Protein AF-0000000085051870 (afdb_homodimer)

Solvent-accessible surface area (backbone atoms only — not comparable to full-atom values): 15829 Å² total; per-residue (Å²): 134,77,78,65,73,73,77,76,63,60,70,53,53,62,54,30,47,50,55,52,51,51,40,52,48,52,49,48,51,52,27,52,69,22,53,77,40,91,49,85,58,25,23,60,51,53,32,62,35,70,73,46,74,41,82,44,80,20,83,94,40,61,31,63,35,25,43,35,54,51,40,50,52,51,35,50,53,27,46,51,52,48,55,59,53,44,72,46,89,47,79,55,43,54,53,18,39,53,47,27,43,53,50,27,52,53,41,49,48,40,35,44,58,34,68,60,31,42,38,58,60,49,47,53,51,34,48,49,34,45,50,52,37,49,48,42,52,51,43,51,51,53,53,53,51,51,51,57,70,77,93,132,78,77,65,74,73,78,74,61,60,70,52,53,63,54,30,48,49,54,52,52,50,39,51,48,51,50,48,51,53,26,54,68,22,54,78,40,90,48,85,58,26,23,59,51,54,33,62,34,69,73,45,76,43,82,43,80,21,84,93,41,61,32,62,35,25,43,35,53,51,40,51,50,50,34,51,54,28,45,51,53,50,55,58,52,45,74,46,88,46,80,53,43,53,53,18,40,52,49,28,42,52,51,26,51,53,40,50,48,39,35,44,57,34,67,60,32,41,39,58,59,48,47,52,52,34,49,49,35,46,51,52,37,48,50,41,52,50,42,51,51,53,54,52,52,50,49,57,70,75,92

Radius of gyration: 21.74 Å; Cα contacts (8 Å, |Δi|>4): 364; chains: 2; bounding box: 44×68×71 Å

Organism: Asticcacaulis excentricus (strain ATCC 15261 / DSM 4724 / KCTC 12464 / NCIMB 9791 / VKM B-1370 / CB 48) (NCBI:txid573065)

Sequence (302 aa):
MANAPAKKDEGGLLTAFPMLAIPVAVYNIVALFHMFGSDANSAYNGLSHVLFSVPMPSAGTKWLISTGDVVVFIGLIMLFFELLKSTRSDSVAIVNHSLSMVLFIICLVEFLLLRPFGTSTFFLLTTMTLLDVLAGFIVTIITARRDLEFGMANAPAKKDEGGLLTAFPMLAIPVAVYNIVALFHMFGSDANSAYNGLSHVLFSVPMPSAGTKWLISTGDVVVFIGLIMLFFELLKSTRSDSVAIVNHSLSMVLFIICLVEFLLLRPFGTSTFFLLTTMTLLDVLAGFIVTIITARRDLEFG

Structure (mmCIF, N/CA/C/O backbone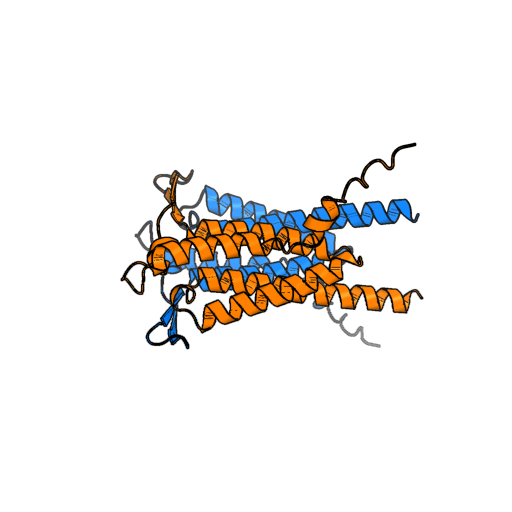):
data_AF-0000000085051870-model_v1
#
loop_
_entity.id
_entity.type
_entity.pdbx_description
1 polymer 'Transmembrane protein'
#
loop_
_atom_site.group_PDB
_atom_site.id
_atom_site.type_symbol
_atom_site.label_atom_id
_atom_site.label_alt_id
_atom_site.label_comp_id
_atom_site.label_asym_id
_atom_site.label_entity_id
_atom_site.label_seq_id
_atom_site.pdbx_PDB_ins_code
_atom_site.Cartn_x
_atom_site.Cartn_y
_atom_site.Cartn_z
_atom_site.occupancy
_atom_site.B_iso_or_equiv
_atom_site.auth_seq_id
_atom_site.auth_comp_id
_atom_site.auth_asym_id
_atom_site.auth_atom_id
_atom_site.pdbx_PDB_model_num
ATOM 1 N N . MET A 1 1 ? 12.828 12.188 48.75 1 35.75 1 MET A N 1
ATOM 2 C CA . MET A 1 1 ? 11.922 12.219 47.625 1 35.75 1 MET A CA 1
ATOM 3 C C . MET A 1 1 ? 12.547 11.547 46.406 1 35.75 1 MET A C 1
ATOM 5 O O . MET A 1 1 ? 13.523 12.055 45.844 1 35.75 1 MET A O 1
ATOM 9 N N . ALA A 1 2 ? 12.578 10.234 46.344 1 40.56 2 ALA A N 1
ATOM 10 C CA . ALA A 1 2 ? 13.203 9.281 45.438 1 40.56 2 ALA A CA 1
ATOM 11 C C . ALA A 1 2 ? 12.797 9.57 44 1 40.56 2 ALA A C 1
ATOM 13 O O . ALA A 1 2 ? 11.641 9.922 43.719 1 40.56 2 ALA A O 1
ATOM 14 N N . ASN A 1 3 ? 13.789 9.969 43.188 1 37.56 3 ASN A N 1
ATOM 15 C CA . ASN A 1 3 ? 13.656 10.203 41.75 1 37.56 3 ASN A CA 1
ATOM 16 C C . ASN A 1 3 ? 12.883 9.086 41.094 1 37.56 3 ASN A C 1
ATOM 18 O O . ASN A 1 3 ? 13.32 7.934 41.062 1 37.56 3 ASN A O 1
ATOM 22 N N . ALA A 1 4 ? 11.578 9.078 41.219 1 44.28 4 ALA A N 1
ATOM 23 C CA . ALA A 1 4 ? 10.812 8.141 40.406 1 44.28 4 ALA A CA 1
ATOM 24 C C . ALA A 1 4 ? 11.43 7.988 39.031 1 44.28 4 ALA A C 1
ATOM 26 O O . ALA A 1 4 ? 11.859 8.977 38.406 1 44.28 4 ALA A O 1
ATOM 27 N N . PRO A 1 5 ? 12.078 6.832 38.812 1 44.03 5 PRO A N 1
ATOM 28 C CA . PRO A 1 5 ? 12.664 6.672 37.5 1 44.03 5 PRO A CA 1
ATOM 29 C C . PRO A 1 5 ? 11.836 7.34 36.406 1 44.03 5 PRO A C 1
ATOM 31 O O . PRO A 1 5 ? 10.609 7.398 36.5 1 44.03 5 PRO A O 1
ATOM 34 N N . ALA A 1 6 ? 12.344 8.328 35.781 1 43.19 6 ALA A N 1
ATOM 35 C CA . ALA A 1 6 ? 11.734 9.008 34.656 1 43.19 6 ALA A CA 1
ATOM 36 C C . ALA A 1 6 ? 10.891 8.047 33.812 1 43.19 6 ALA A C 1
ATOM 38 O O . ALA A 1 6 ? 11.344 6.957 33.469 1 43.19 6 ALA A O 1
ATOM 39 N N . LYS A 1 7 ? 9.648 7.73 34.062 1 43.62 7 LYS A N 1
ATOM 40 C CA . LYS A 1 7 ? 8.789 7.059 33.094 1 43.62 7 LYS A CA 1
ATOM 41 C C . LYS A 1 7 ? 9.352 7.184 31.688 1 43.62 7 LYS A C 1
ATOM 43 O O . LYS A 1 7 ? 9.391 8.281 31.125 1 43.62 7 LYS A O 1
ATOM 48 N N . LYS A 1 8 ? 10.398 6.555 31.297 1 45.91 8 LYS A N 1
ATOM 49 C CA . LYS A 1 8 ? 11.008 6.391 29.984 1 45.91 8 LYS A CA 1
ATOM 50 C C . LYS A 1 8 ? 9.961 6.465 28.875 1 45.91 8 LYS A C 1
ATOM 52 O O . LYS A 1 8 ? 9.008 5.68 28.875 1 45.91 8 LYS A O 1
ATOM 57 N N . ASP A 1 9 ? 9.602 7.59 28.125 1 46.25 9 ASP A N 1
ATOM 58 C CA . ASP A 1 9 ? 8.562 8.047 27.203 1 46.25 9 ASP A CA 1
ATOM 59 C C . ASP A 1 9 ? 8.359 7.039 26.062 1 46.25 9 ASP A C 1
ATOM 61 O O . ASP A 1 9 ? 9.055 7.094 25.047 1 46.25 9 ASP A O 1
ATOM 65 N N . GLU A 1 10 ? 8.125 5.84 26.266 1 50.59 10 GLU A N 1
ATOM 66 C CA . GLU A 1 10 ? 7.738 4.777 25.344 1 50.59 10 GLU A CA 1
ATOM 67 C C . GLU A 1 10 ? 7.043 5.344 24.109 1 50.59 10 GLU A C 1
ATOM 69 O O . GLU A 1 10 ? 7.23 4.844 23 1 50.59 10 GLU A O 1
ATOM 74 N N . GLY A 1 11 ? 6.199 6.273 24.312 1 55.69 11 GLY A N 1
ATOM 75 C CA . GLY A 1 11 ? 5.547 6.973 23.219 1 55.69 11 GLY A CA 1
ATOM 76 C C . GLY A 1 11 ? 6.523 7.609 22.25 1 55.69 11 GLY A C 1
ATOM 77 O O . GLY A 1 11 ? 6.281 7.629 21.031 1 55.69 11 GLY A O 1
ATOM 78 N N . GLY A 1 12 ? 7.645 7.926 22.844 1 58.75 12 GLY A N 1
ATOM 79 C CA . GLY A 1 12 ? 8.68 8.586 22.062 1 58.75 12 GLY A CA 1
ATOM 80 C C . GLY A 1 12 ? 9.383 7.652 21.094 1 58.75 12 GLY A C 1
ATOM 81 O O . GLY A 1 12 ? 9.633 8.023 19.938 1 58.75 12 GLY A O 1
ATOM 82 N N . LEU A 1 13 ? 9.695 6.438 21.641 1 61.38 13 LEU A N 1
ATOM 83 C CA . LEU A 1 13 ? 10.414 5.484 20.797 1 61.38 13 LEU A CA 1
ATOM 84 C C . LEU A 1 13 ? 9.547 5.012 19.641 1 61.38 13 LEU A C 1
ATOM 86 O O . LEU A 1 13 ? 10.016 4.902 18.516 1 61.38 13 LEU A O 1
ATOM 90 N N . LEU A 1 14 ? 8.297 4.758 19.969 1 66.19 14 LEU A N 1
ATOM 91 C CA . LEU A 1 14 ? 7.391 4.289 18.938 1 66.19 14 LEU A CA 1
ATOM 92 C C . LEU A 1 14 ? 7.164 5.371 17.875 1 66.19 14 LEU A C 1
ATOM 94 O O . LEU A 1 14 ? 6.938 5.066 16.703 1 66.19 14 LEU A O 1
ATOM 98 N N . THR A 1 15 ? 7.375 6.492 18.375 1 73.5 15 THR A N 1
ATOM 99 C CA . THR A 1 15 ? 7.172 7.602 17.453 1 73.5 15 THR A CA 1
ATOM 100 C C . THR A 1 15 ? 8.398 7.805 16.578 1 73.5 15 THR A C 1
ATOM 102 O O . THR A 1 15 ? 8.281 8.266 15.438 1 73.5 15 THR A O 1
ATOM 105 N N . ALA A 1 16 ? 9.477 7.355 17.141 1 77.12 16 ALA A N 1
ATOM 106 C CA . ALA A 1 16 ? 10.703 7.539 16.375 1 77.12 16 ALA A CA 1
ATOM 107 C C . ALA A 1 16 ? 10.984 6.332 15.477 1 77.12 16 ALA A C 1
ATOM 109 O O . ALA A 1 16 ? 11.664 6.445 14.461 1 77.12 16 ALA A O 1
ATOM 110 N N . PHE A 1 17 ? 10.43 5.246 15.781 1 87.56 17 PHE A N 1
ATOM 111 C CA . PHE A 1 17 ? 10.711 3.99 15.094 1 87.56 17 PHE A CA 1
ATOM 112 C C . PHE A 1 17 ? 9.93 3.906 13.789 1 87.56 17 PHE A C 1
ATOM 114 O O . PHE A 1 17 ? 8.727 4.156 13.758 1 87.56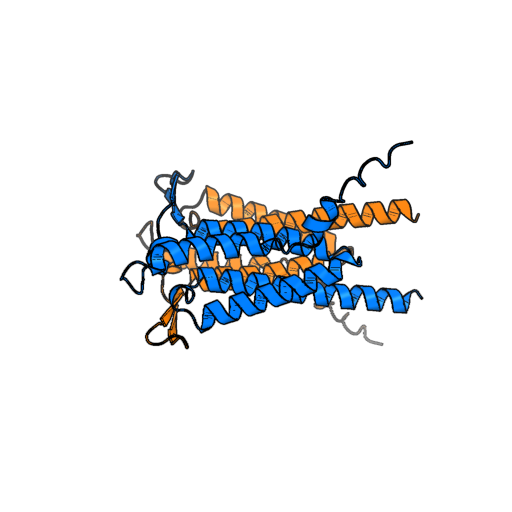 17 PHE A O 1
ATOM 121 N N . PRO A 1 18 ? 10.641 3.564 12.695 1 92.38 18 PRO A N 1
ATOM 122 C CA . PRO A 1 18 ? 9.922 3.354 11.438 1 92.38 18 PRO A CA 1
ATOM 123 C C . PRO A 1 18 ? 9.094 2.068 11.445 1 92.38 18 PRO A C 1
ATOM 125 O O . PRO A 1 18 ? 9.656 0.97 11.422 1 92.38 18 PRO A O 1
ATOM 128 N N . MET A 1 19 ? 7.887 2.211 11.461 1 95 19 MET A N 1
ATOM 129 C CA . MET A 1 19 ? 6.98 1.073 11.578 1 95 19 MET A CA 1
ATOM 130 C C . MET A 1 19 ? 7.129 0.129 10.391 1 95 19 MET A C 1
ATOM 132 O O . MET A 1 19 ? 6.891 -1.074 10.516 1 95 19 MET A O 1
ATOM 136 N N . LEU A 1 20 ? 7.504 0.569 9.25 1 97.38 20 LEU A N 1
ATOM 137 C CA . LEU A 1 20 ? 7.676 -0.264 8.062 1 97.38 20 LEU A CA 1
ATOM 138 C C . LEU A 1 20 ? 8.82 -1.251 8.258 1 97.38 20 LEU A C 1
ATOM 140 O O . LEU A 1 20 ? 8.961 -2.207 7.492 1 97.38 20 LEU A O 1
ATOM 144 N N . ALA A 1 21 ? 9.633 -1.051 9.297 1 97.12 21 ALA A N 1
ATOM 145 C CA . ALA A 1 21 ? 10.703 -1.997 9.602 1 97.12 21 ALA A CA 1
ATOM 146 C C . ALA A 1 21 ? 10.133 -3.361 9.984 1 97.12 21 ALA A C 1
ATOM 148 O O . ALA A 1 21 ? 10.789 -4.391 9.781 1 97.12 21 ALA A O 1
ATOM 149 N N . ILE A 1 22 ? 8.969 -3.336 10.383 1 96.44 22 ILE A N 1
ATOM 150 C CA . ILE A 1 22 ? 8.344 -4.566 10.867 1 96.44 22 ILE A CA 1
ATOM 151 C C . ILE A 1 22 ? 8.086 -5.504 9.688 1 96.44 22 ILE A C 1
ATOM 153 O O . ILE A 1 22 ? 8.609 -6.617 9.641 1 96.44 22 ILE A O 1
ATOM 157 N N . PRO A 1 23 ? 7.289 -5.141 8.672 1 97.5 23 PRO A N 1
ATOM 158 C CA . PRO A 1 23 ? 7.09 -6.051 7.547 1 97.5 23 PRO A CA 1
ATOM 159 C C . PRO A 1 23 ? 8.383 -6.367 6.809 1 97.5 23 PRO A C 1
ATOM 161 O O . PRO A 1 23 ? 8.539 -7.465 6.258 1 97.5 23 PRO A O 1
ATOM 164 N N . VAL A 1 24 ? 9.328 -5.449 6.797 1 97.62 24 VAL A N 1
ATOM 165 C CA . VAL A 1 24 ? 10.617 -5.699 6.172 1 97.62 24 VAL A CA 1
ATOM 166 C C . VAL A 1 24 ? 11.359 -6.797 6.934 1 97.62 24 VAL A C 1
ATOM 168 O O . VAL A 1 24 ? 11.945 -7.699 6.328 1 97.62 24 VAL A O 1
ATOM 171 N N . ALA A 1 25 ? 11.305 -6.699 8.227 1 96.44 25 ALA A N 1
ATOM 172 C CA . ALA A 1 25 ? 11.93 -7.727 9.055 1 96.44 25 ALA A CA 1
ATOM 173 C C . ALA A 1 25 ? 11.281 -9.086 8.828 1 96.44 25 ALA A C 1
ATOM 175 O O . ALA A 1 25 ? 11.969 -10.102 8.727 1 96.44 25 ALA A O 1
ATOM 176 N N . VAL A 1 26 ? 10.016 -9.102 8.789 1 94 26 VAL A N 1
ATOM 177 C CA . VAL A 1 26 ? 9.297 -10.344 8.539 1 94 26 VAL A CA 1
ATOM 178 C C . VAL A 1 26 ? 9.758 -10.961 7.219 1 94 26 VAL A C 1
ATOM 180 O O . VAL A 1 26 ? 10.062 -12.148 7.152 1 94 26 VAL A O 1
ATOM 183 N N . TYR A 1 27 ? 9.812 -10.156 6.148 1 95.38 27 TYR A N 1
ATOM 184 C CA . TYR A 1 27 ? 10.289 -10.648 4.855 1 95.38 27 TYR A CA 1
ATOM 185 C C . TYR A 1 27 ? 11.695 -11.211 4.969 1 95.38 27 TYR A C 1
ATOM 187 O O . TYR A 1 27 ? 11.992 -12.273 4.422 1 95.38 27 TYR A O 1
ATOM 195 N N . ASN A 1 28 ? 12.547 -10.5 5.645 1 92.94 28 ASN A N 1
ATOM 196 C CA . ASN A 1 28 ? 13.93 -10.945 5.797 1 92.94 28 ASN A CA 1
ATOM 197 C C . ASN A 1 28 ? 14.008 -12.297 6.496 1 92.94 28 ASN A C 1
ATOM 199 O O . ASN A 1 28 ? 14.797 -13.156 6.105 1 92.94 28 ASN A O 1
ATOM 203 N N . ILE A 1 29 ? 13.227 -12.406 7.469 1 89.81 29 ILE A N 1
ATOM 204 C CA . ILE A 1 29 ? 13.195 -13.664 8.203 1 89.81 29 ILE A CA 1
ATOM 205 C C . ILE A 1 29 ? 12.734 -14.789 7.273 1 89.81 29 ILE A C 1
ATOM 207 O O . ILE A 1 29 ? 13.336 -15.859 7.238 1 89.81 29 ILE A O 1
ATOM 211 N N . VAL A 1 30 ? 11.688 -14.57 6.516 1 87.31 30 VAL A N 1
ATOM 212 C CA . VAL A 1 30 ? 11.18 -15.562 5.574 1 87.31 30 VAL A CA 1
ATOM 213 C C . VAL A 1 30 ? 12.258 -15.883 4.539 1 87.31 30 VAL A C 1
ATOM 215 O O . VAL A 1 30 ? 12.469 -17.047 4.199 1 87.31 30 VAL A O 1
ATOM 218 N N . ALA A 1 31 ? 12.875 -14.836 4.031 1 86.06 31 ALA A N 1
ATOM 219 C CA . ALA A 1 31 ? 13.914 -15.008 3.02 1 86.06 31 ALA A CA 1
ATOM 220 C C . ALA A 1 31 ? 15.102 -15.789 3.58 1 86.06 31 ALA A C 1
ATOM 222 O O . ALA A 1 31 ? 15.688 -16.609 2.883 1 86.06 31 ALA A O 1
ATOM 223 N N . LEU A 1 32 ? 15.492 -15.469 4.781 1 80.88 32 LEU A N 1
ATOM 224 C CA . LEU A 1 32 ? 16.625 -16.125 5.426 1 80.88 32 LEU A CA 1
ATOM 225 C C . LEU A 1 32 ? 16.328 -17.594 5.676 1 80.88 32 LEU A C 1
ATOM 227 O O . LEU A 1 32 ? 17.203 -18.453 5.539 1 80.88 32 LEU A O 1
ATOM 231 N N . PHE A 1 33 ? 15.172 -17.844 6.141 1 75.5 33 PHE A N 1
ATOM 232 C CA . PHE A 1 33 ? 14.797 -19.234 6.398 1 75.5 33 PHE A CA 1
ATOM 233 C C . PHE A 1 33 ? 14.781 -20.031 5.109 1 75.5 33 PHE A C 1
ATOM 235 O O . PHE A 1 33 ? 14.992 -21.25 5.125 1 75.5 33 PHE A O 1
ATOM 242 N N . HIS A 1 34 ? 14.539 -19.359 4.055 1 65 34 HIS A N 1
ATOM 243 C CA . HIS A 1 34 ? 14.461 -20.078 2.793 1 65 34 HIS A CA 1
ATOM 244 C C . HIS A 1 34 ? 15.766 -19.969 2.012 1 65 34 HIS A C 1
ATOM 246 O O . HIS A 1 34 ? 15.945 -20.641 0.993 1 65 34 HIS A O 1
ATOM 252 N N . MET A 1 35 ? 16.562 -18.953 2.268 1 61.06 35 MET A N 1
ATOM 253 C CA . MET A 1 35 ? 17.859 -18.797 1.625 1 61.06 35 MET A CA 1
ATOM 254 C C . MET A 1 35 ? 18.719 -20.047 1.846 1 61.06 35 MET A C 1
ATOM 256 O O . MET A 1 35 ? 19.469 -20.453 0.95 1 61.06 35 MET A O 1
ATOM 260 N N . PHE A 1 36 ? 18.781 -20.453 3.09 1 55.12 36 PHE A N 1
ATOM 261 C CA . PHE A 1 36 ? 19.688 -21.547 3.381 1 55.12 36 PHE A CA 1
ATOM 262 C C . PHE A 1 36 ? 19.234 -22.828 2.67 1 55.12 36 PHE A C 1
ATOM 264 O O . PHE A 1 36 ? 19.953 -23.828 2.666 1 55.12 36 PHE A O 1
ATOM 271 N N . GLY A 1 37 ? 18.125 -22.719 2.191 1 51.31 37 GLY A N 1
ATOM 272 C CA . GLY A 1 37 ? 17.859 -23.906 1.383 1 51.31 37 GLY A CA 1
ATOM 273 C C . GLY A 1 37 ? 18.375 -23.781 -0.038 1 51.31 37 GLY A C 1
ATOM 274 O O . GLY A 1 37 ? 18.703 -22.688 -0.498 1 51.31 37 GLY A O 1
ATOM 275 N N . SER A 1 38 ? 18.984 -24.781 -0.611 1 51.66 38 SER A N 1
ATOM 276 C CA . SER A 1 38 ? 19.703 -24.953 -1.866 1 51.66 38 SER A CA 1
ATOM 277 C C . SER A 1 38 ? 18.953 -24.312 -3.031 1 51.66 38 SER A C 1
ATOM 279 O O . SER A 1 38 ? 19.5 -24.172 -4.125 1 51.66 38 SER A O 1
ATOM 281 N N . ASP A 1 39 ? 17.688 -24 -2.883 1 55.97 39 ASP A N 1
ATOM 282 C CA . ASP A 1 39 ? 16.953 -23.656 -4.102 1 55.97 39 ASP A CA 1
ATOM 283 C C . ASP A 1 39 ? 16.875 -22.141 -4.285 1 55.97 39 ASP A C 1
ATOM 285 O O . ASP A 1 39 ? 16.531 -21.422 -3.352 1 55.97 39 ASP A O 1
ATOM 289 N N . ALA A 1 40 ? 17.625 -21.609 -5.23 1 57.44 40 ALA A N 1
ATOM 290 C CA . ALA A 1 40 ? 17.672 -20.203 -5.629 1 57.44 40 ALA A CA 1
ATOM 291 C C . ALA A 1 40 ? 16.281 -19.578 -5.602 1 57.44 40 ALA A C 1
ATOM 293 O O . ALA A 1 40 ? 16.156 -18.359 -5.395 1 57.44 40 ALA A O 1
ATOM 294 N N . ASN A 1 41 ? 15.242 -20.328 -5.719 1 63.16 41 ASN A N 1
ATOM 295 C CA . ASN A 1 41 ? 13.867 -19.828 -5.797 1 63.16 41 ASN A CA 1
ATOM 296 C C . ASN A 1 41 ? 13.141 -19.984 -4.465 1 63.16 41 ASN A C 1
ATOM 298 O O . ASN A 1 41 ? 11.906 -19.953 -4.418 1 63.16 41 ASN A O 1
ATOM 302 N N . SER A 1 42 ? 13.961 -20.203 -3.447 1 63.88 42 SER A N 1
ATOM 303 C CA . SER A 1 42 ? 13.398 -20.531 -2.139 1 63.88 42 SER A CA 1
ATOM 304 C C . SER A 1 42 ? 12.523 -19.391 -1.622 1 63.88 42 SER A C 1
ATOM 306 O O . SER A 1 42 ? 11.438 -19.625 -1.094 1 63.88 42 SER A O 1
ATOM 308 N N . ALA A 1 43 ? 12.961 -18.156 -1.786 1 65.06 43 ALA A N 1
ATOM 309 C CA . ALA A 1 43 ? 12.156 -17.047 -1.3 1 65.06 43 ALA A CA 1
ATOM 310 C C . ALA A 1 43 ? 10.828 -16.953 -2.047 1 65.06 43 ALA A C 1
ATOM 312 O O . ALA A 1 43 ? 9.781 -16.703 -1.442 1 65.06 43 ALA A O 1
ATOM 313 N N . TYR A 1 44 ? 10.914 -17.156 -3.297 1 71.12 44 TYR A N 1
ATOM 314 C CA . TYR A 1 44 ? 9.695 -17.141 -4.09 1 71.12 44 TYR A CA 1
ATOM 315 C C . TYR A 1 44 ? 8.711 -18.188 -3.584 1 71.12 44 TYR A C 1
ATOM 317 O O . TYR A 1 44 ? 7.52 -17.906 -3.424 1 71.12 44 TYR A O 1
ATOM 325 N N . ASN A 1 45 ? 9.258 -19.312 -3.217 1 75.38 45 ASN A N 1
ATOM 326 C CA . ASN A 1 45 ? 8.414 -20.391 -2.721 1 75.38 45 ASN A CA 1
ATOM 327 C C . ASN A 1 45 ? 7.809 -20.062 -1.361 1 75.38 45 ASN A C 1
ATOM 329 O O . ASN A 1 45 ? 6.641 -20.359 -1.104 1 75.38 45 ASN A O 1
ATOM 333 N N . GLY A 1 46 ? 8.648 -19.5 -0.583 1 79.06 46 GLY A N 1
ATOM 334 C CA . GLY A 1 46 ? 8.156 -19.094 0.727 1 79.06 46 GLY A CA 1
ATOM 335 C C . GLY A 1 46 ? 7.066 -18.047 0.659 1 79.06 46 GLY A C 1
ATOM 336 O O . GLY A 1 46 ? 6.07 -18.141 1.381 1 79.06 46 GLY A O 1
ATOM 337 N N . LEU A 1 47 ? 7.191 -17.156 -0.232 1 86.62 47 LEU A N 1
ATOM 338 C CA . LEU A 1 47 ? 6.254 -16.031 -0.346 1 86.62 47 LEU A CA 1
ATOM 339 C C . LEU A 1 47 ? 4.965 -16.484 -1.025 1 86.62 47 LEU A C 1
ATOM 341 O O . LEU A 1 47 ? 3.895 -15.93 -0.766 1 86.62 47 LEU A O 1
ATOM 345 N N . SER A 1 48 ? 5.047 -17.5 -1.847 1 85.31 48 SER A N 1
ATOM 346 C CA . SER A 1 48 ? 3.885 -17.953 -2.596 1 85.31 48 SER A CA 1
ATOM 347 C C . SER A 1 48 ? 3.113 -19.016 -1.819 1 85.31 48 SER A C 1
ATOM 349 O O . SER A 1 48 ? 2.027 -19.438 -2.232 1 85.31 48 SER A O 1
ATOM 351 N N . HIS A 1 49 ? 3.715 -19.391 -0.688 1 86.38 49 HIS A N 1
ATOM 352 C CA . HIS A 1 49 ? 3.039 -20.375 0.145 1 86.38 49 HIS A CA 1
ATOM 353 C C . HIS A 1 49 ? 1.69 -19.859 0.633 1 86.38 49 HIS A C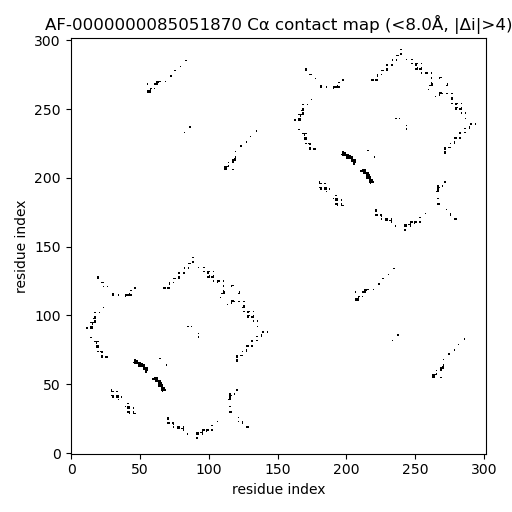 1
ATOM 355 O O . HIS A 1 49 ? 1.604 -18.734 1.159 1 86.38 49 HIS A O 1
ATOM 361 N N . VAL A 1 50 ? 0.63 -20.719 0.439 1 90.38 50 VAL A N 1
ATOM 362 C CA . VAL A 1 50 ? -0.708 -20.344 0.881 1 90.38 50 VAL A CA 1
ATOM 363 C C . VAL A 1 50 ? -0.832 -20.547 2.389 1 90.38 50 VAL A C 1
ATOM 365 O O . VAL A 1 50 ? -0.694 -21.672 2.885 1 90.38 50 VAL A O 1
ATOM 368 N N . LEU A 1 51 ? -1.035 -19.5 3.072 1 91 51 LEU A N 1
ATOM 369 C CA . LEU A 1 51 ? -1.146 -19.547 4.527 1 91 51 LEU A CA 1
ATOM 370 C C . LEU A 1 51 ? -2.578 -19.844 4.953 1 91 51 LEU A C 1
ATOM 372 O O . LEU A 1 51 ? -2.799 -20.609 5.895 1 91 51 LEU A O 1
ATOM 376 N N . PHE A 1 52 ? -3.574 -19.234 4.258 1 91.81 52 PHE A N 1
ATOM 377 C CA . PHE A 1 52 ? -4.984 -19.375 4.605 1 91.81 52 PHE A CA 1
ATOM 378 C C . PHE A 1 52 ? -5.84 -19.5 3.354 1 91.81 52 PHE A C 1
ATOM 380 O O . PHE A 1 52 ? -5.512 -18.938 2.311 1 91.81 52 PHE A O 1
ATOM 387 N N . SER A 1 53 ? -6.852 -20.297 3.453 1 92.5 53 SER A N 1
ATOM 388 C CA . SER A 1 53 ? -7.922 -20.391 2.467 1 92.5 53 SER A CA 1
ATOM 389 C C . SER A 1 53 ? -9.273 -20.031 3.08 1 92.5 53 SER A C 1
ATOM 391 O O . SER A 1 53 ? -9.773 -20.734 3.955 1 92.5 53 SER A O 1
ATOM 393 N N . VAL A 1 54 ? -9.852 -18.938 2.652 1 92.19 54 VAL A N 1
ATOM 394 C CA . VAL A 1 54 ? -11.078 -18.422 3.254 1 92.19 54 VAL A CA 1
ATOM 395 C C . VAL A 1 54 ? -12.25 -18.625 2.293 1 92.19 54 VAL A C 1
ATOM 397 O O . VAL A 1 54 ? -12.211 -18.156 1.15 1 92.19 54 VAL A O 1
ATOM 400 N N . PRO A 1 55 ? -13.305 -19.422 2.764 1 91.5 55 PRO A N 1
ATOM 401 C CA . PRO A 1 55 ? -14.5 -19.484 1.916 1 91.5 55 PRO A CA 1
ATOM 402 C C . PRO A 1 55 ? -15.156 -18.125 1.714 1 91.5 55 PRO A C 1
ATOM 404 O O . PRO A 1 55 ? -15.273 -17.344 2.664 1 91.5 55 PRO A O 1
ATOM 407 N N . MET A 1 56 ? -15.445 -17.797 0.475 1 90.38 56 MET A N 1
ATOM 408 C CA . MET A 1 56 ? -16.031 -16.5 0.147 1 90.38 56 MET A CA 1
ATOM 409 C C . MET A 1 56 ? -17.562 -16.594 0.084 1 90.38 56 MET A C 1
ATOM 411 O O . MET A 1 56 ? -18.109 -17.672 -0.12 1 90.38 56 MET A O 1
ATOM 415 N N . PRO A 1 57 ? -18.266 -15.398 0.344 1 87.81 57 PRO A N 1
ATOM 416 C CA . PRO A 1 57 ? -19.719 -15.375 0.2 1 87.81 57 PRO A CA 1
ATOM 417 C C . PRO A 1 57 ? -20.188 -15.727 -1.214 1 87.81 57 PRO A C 1
ATOM 419 O O . PRO A 1 57 ? -21.266 -16.281 -1.396 1 87.81 57 PRO A O 1
ATOM 422 N N . SER A 1 58 ? -19.312 -15.336 -2.172 1 80.38 58 SER A N 1
ATOM 423 C CA . SER A 1 58 ? -19.609 -15.773 -3.533 1 80.38 58 SER A CA 1
ATOM 424 C C . SER A 1 58 ? -19.516 -17.281 -3.67 1 80.38 58 SER A C 1
ATOM 426 O O . SER A 1 58 ? -18.516 -17.891 -3.246 1 80.38 58 SER A O 1
ATOM 428 N N . ALA A 1 59 ? -20.484 -17.984 -4.066 1 77.38 59 ALA A N 1
ATOM 429 C CA . ALA A 1 59 ? -20.641 -19.438 -4.039 1 77.38 59 ALA A CA 1
ATOM 430 C C . ALA A 1 59 ? -19.484 -20.125 -4.758 1 77.38 59 ALA A C 1
ATOM 432 O O . ALA A 1 59 ? -19.141 -19.781 -5.891 1 77.38 59 ALA A O 1
ATOM 433 N N . GLY A 1 60 ? -18.891 -20.984 -3.988 1 80.75 60 GLY A N 1
ATOM 434 C CA . GLY A 1 60 ? -17.938 -21.891 -4.582 1 80.75 60 GLY A CA 1
ATOM 435 C C . GLY A 1 60 ? -16.547 -21.297 -4.75 1 80.75 60 GLY A C 1
ATOM 436 O O . GLY A 1 60 ? -15.719 -21.828 -5.477 1 80.75 60 GLY A O 1
ATOM 437 N N . THR A 1 61 ? -16.312 -20.172 -4.188 1 81.88 61 THR A N 1
ATOM 438 C CA . THR A 1 61 ? -15.008 -19.531 -4.363 1 81.88 61 THR A CA 1
ATOM 439 C C . THR A 1 61 ? -14.25 -19.469 -3.041 1 81.88 61 THR A C 1
ATOM 441 O O . THR A 1 61 ? -14.867 -19.438 -1.971 1 81.88 61 THR A O 1
ATOM 444 N N . LYS A 1 62 ? -12.953 -19.578 -3.154 1 88.75 62 LYS A N 1
ATOM 445 C CA . LYS A 1 62 ? -12.07 -19.438 -2.002 1 88.75 62 LYS A CA 1
ATOM 446 C C . LYS A 1 62 ? -11.031 -18.344 -2.24 1 88.75 62 LYS A C 1
ATOM 448 O O . LYS A 1 62 ? -10.539 -18.172 -3.357 1 88.75 62 LYS A O 1
ATOM 453 N N . TRP A 1 63 ? -10.797 -17.625 -1.231 1 91.06 63 TRP A N 1
ATOM 454 C CA . TRP A 1 63 ? -9.727 -16.625 -1.223 1 91.06 63 TRP A CA 1
ATOM 455 C C . TRP A 1 63 ? -8.445 -17.219 -0.64 1 91.06 63 TRP A C 1
ATOM 457 O O . TRP A 1 63 ? -8.367 -17.5 0.558 1 91.06 63 TRP A O 1
ATOM 467 N N . LEU A 1 64 ? -7.504 -17.422 -1.504 1 91.31 64 LEU A N 1
ATOM 468 C CA . LEU A 1 64 ? -6.215 -17.969 -1.099 1 91.31 64 LEU A CA 1
ATOM 469 C C . LEU A 1 64 ? -5.254 -16.859 -0.705 1 91.31 64 LEU A C 1
ATOM 471 O O . LEU A 1 64 ? -4.945 -15.977 -1.518 1 91.31 64 LEU A O 1
ATOM 475 N N . ILE A 1 65 ? -4.781 -16.906 0.469 1 94.19 65 ILE A N 1
ATOM 476 C CA . ILE A 1 65 ? -3.902 -15.875 1.007 1 94.19 65 ILE A CA 1
ATOM 477 C C . ILE A 1 65 ? -2.49 -16.422 1.171 1 94.19 65 ILE A C 1
ATOM 479 O O . ILE A 1 65 ? -2.275 -17.375 1.926 1 94.19 65 ILE A O 1
ATOM 483 N N . SER A 1 66 ? -1.589 -15.867 0.455 1 94 66 SER A N 1
ATOM 484 C CA . SER A 1 66 ? -0.201 -16.312 0.535 1 94 66 SER A CA 1
ATOM 485 C C . SER A 1 66 ? 0.568 -15.531 1.597 1 94 66 SER A C 1
ATOM 487 O O . SER A 1 66 ? 0.089 -14.516 2.094 1 94 66 SER A O 1
ATOM 489 N N . THR A 1 67 ? 1.745 -16.031 1.944 1 91.88 67 THR A N 1
ATOM 490 C CA . THR A 1 67 ? 2.625 -15.344 2.881 1 91.88 67 THR A CA 1
ATOM 491 C C . THR A 1 67 ? 2.955 -13.945 2.383 1 91.88 67 THR A C 1
ATOM 493 O O . THR A 1 67 ? 2.943 -12.984 3.156 1 91.88 67 THR A O 1
ATOM 496 N N . GLY A 1 68 ? 3.244 -13.844 1.084 1 94.75 68 GLY A N 1
ATOM 497 C CA . GLY A 1 68 ? 3.533 -12.539 0.503 1 94.75 68 GLY A CA 1
ATOM 498 C C . GLY A 1 68 ? 2.385 -11.555 0.64 1 94.75 68 GLY A C 1
ATOM 499 O O . GLY A 1 68 ? 2.604 -10.367 0.874 1 94.75 68 GLY A O 1
ATOM 500 N N . ASP A 1 69 ? 1.178 -12.07 0.513 1 96.06 69 ASP A N 1
ATOM 501 C CA . ASP A 1 69 ? -0.01 -11.234 0.66 1 96.06 69 ASP A CA 1
ATOM 502 C C . ASP A 1 69 ? -0.083 -10.625 2.059 1 96.06 69 ASP A C 1
ATOM 504 O O . ASP A 1 69 ? -0.412 -9.445 2.211 1 96.06 69 ASP A O 1
ATOM 508 N N . VAL A 1 70 ? 0.223 -11.445 3.018 1 96.06 70 VAL A N 1
ATOM 509 C CA . VAL A 1 70 ? 0.144 -11 4.406 1 96.06 70 VAL A CA 1
ATOM 510 C C . VAL A 1 70 ? 1.218 -9.945 4.676 1 96.06 70 VAL A C 1
ATOM 512 O O . VAL A 1 70 ? 0.958 -8.945 5.344 1 96.06 70 VAL A O 1
ATOM 515 N N . VAL A 1 71 ? 2.338 -10.195 4.137 1 96.38 71 VAL A N 1
ATOM 516 C CA . VAL A 1 71 ? 3.443 -9.258 4.332 1 96.38 71 VAL A CA 1
ATOM 517 C C . VAL A 1 71 ? 3.082 -7.898 3.746 1 96.38 71 VAL A C 1
ATOM 519 O O . VAL A 1 71 ? 3.268 -6.863 4.395 1 96.38 71 VAL A O 1
ATOM 522 N N . VAL A 1 72 ? 2.559 -7.891 2.561 1 97.81 72 VAL A N 1
ATOM 523 C CA . VAL A 1 72 ? 2.186 -6.645 1.899 1 97.81 72 VAL A CA 1
ATOM 524 C C . VAL A 1 72 ? 1.052 -5.969 2.668 1 97.81 72 VAL A C 1
ATOM 526 O O . VAL A 1 72 ? 1.037 -4.746 2.82 1 97.81 72 VAL A O 1
ATOM 529 N N . PHE A 1 73 ? 0.125 -6.766 3.146 1 98.12 73 PHE A N 1
ATOM 530 C CA . PHE A 1 73 ? -0.991 -6.23 3.918 1 98.12 73 PHE A CA 1
ATOM 531 C C . PHE A 1 73 ? -0.492 -5.512 5.168 1 98.12 73 PHE A C 1
ATOM 533 O O . PHE A 1 73 ? -0.904 -4.387 5.445 1 98.12 73 PHE A O 1
ATOM 540 N N . ILE A 1 74 ? 0.39 -6.152 5.883 1 97.75 74 ILE A N 1
ATOM 541 C CA . ILE A 1 74 ? 0.982 -5.547 7.07 1 97.75 74 ILE A CA 1
ATOM 542 C C . ILE A 1 74 ? 1.728 -4.27 6.68 1 97.75 74 ILE A C 1
ATOM 544 O O . ILE A 1 74 ? 1.659 -3.262 7.387 1 97.75 74 ILE A O 1
ATOM 548 N N . GLY A 1 75 ? 2.42 -4.32 5.566 1 98.44 75 GLY A N 1
ATOM 549 C CA . GLY A 1 75 ? 3.104 -3.143 5.051 1 98.44 75 GLY A CA 1
ATOM 550 C C . GLY A 1 75 ? 2.176 -1.963 4.832 1 98.44 75 GLY A C 1
ATOM 551 O O . GLY A 1 75 ? 2.512 -0.83 5.18 1 98.44 75 GLY A O 1
ATOM 552 N N . LEU A 1 76 ? 1.036 -2.262 4.297 1 98 76 LEU A N 1
ATOM 553 C CA . LEU A 1 76 ? 0.054 -1.213 4.039 1 98 76 LEU A CA 1
ATOM 554 C C . LEU A 1 76 ? -0.404 -0.567 5.344 1 98 76 LEU A C 1
ATOM 556 O O . LEU A 1 76 ? -0.495 0.659 5.434 1 98 76 LEU A O 1
ATOM 560 N N . ILE A 1 77 ? -0.653 -1.354 6.305 1 97.38 77 ILE A N 1
ATOM 561 C CA . ILE A 1 77 ? -1.117 -0.859 7.598 1 97.38 77 ILE A CA 1
ATOM 562 C C . ILE A 1 77 ? -0.03 -0.002 8.242 1 97.38 77 ILE A C 1
ATOM 564 O O . ILE A 1 77 ? -0.306 1.095 8.734 1 97.38 77 ILE A O 1
ATOM 568 N N . MET A 1 78 ? 1.155 -0.494 8.188 1 96.31 78 MET A N 1
ATOM 569 C CA . MET A 1 78 ? 2.271 0.241 8.781 1 96.31 78 MET A CA 1
ATOM 570 C C . MET A 1 78 ? 2.51 1.553 8.039 1 96.31 78 MET A C 1
ATOM 572 O O . MET A 1 78 ? 2.809 2.576 8.656 1 96.31 78 MET A O 1
ATOM 576 N N . LEU A 1 79 ? 2.439 1.482 6.727 1 96.25 79 LEU A N 1
ATOM 577 C CA . LEU A 1 79 ? 2.6 2.697 5.934 1 96.25 79 LEU A CA 1
ATOM 578 C C . LEU A 1 79 ? 1.55 3.736 6.312 1 96.25 79 LEU A C 1
ATOM 580 O O . LEU A 1 79 ? 1.855 4.926 6.41 1 96.25 79 LEU A O 1
ATOM 584 N N . PHE A 1 80 ? 0.341 3.256 6.523 1 94.5 80 PHE A N 1
ATOM 585 C CA . PHE A 1 80 ? -0.755 4.145 6.895 1 94.5 80 PHE A CA 1
ATOM 586 C C . PHE A 1 80 ? -0.434 4.895 8.18 1 94.5 80 PHE A C 1
ATOM 588 O O . PHE A 1 80 ? -0.534 6.121 8.234 1 94.5 80 PHE A O 1
ATOM 595 N N . PHE A 1 81 ? 0.049 4.168 9.117 1 91.12 81 PHE A N 1
ATOM 596 C CA . PHE A 1 81 ? 0.349 4.777 10.406 1 91.12 81 PHE A CA 1
ATOM 597 C C . PHE A 1 81 ? 1.562 5.695 10.297 1 91.12 81 PHE A C 1
ATOM 599 O O . PHE A 1 81 ? 1.619 6.734 10.961 1 91.12 81 PHE A O 1
ATOM 606 N N . GLU A 1 82 ? 2.467 5.32 9.523 1 91.5 82 GLU A N 1
ATOM 607 C CA . GLU A 1 82 ? 3.635 6.168 9.305 1 91.5 82 GLU A CA 1
ATOM 608 C C . GLU A 1 82 ? 3.242 7.496 8.664 1 91.5 82 GLU A C 1
ATOM 610 O O . GLU A 1 82 ? 3.754 8.555 9.047 1 91.5 82 GLU A O 1
ATOM 615 N N . LEU A 1 83 ? 2.379 7.418 7.734 1 87.5 83 LEU A N 1
ATOM 616 C CA . LEU A 1 83 ? 1.948 8.625 7.039 1 87.5 83 LEU A CA 1
ATOM 617 C C . LEU A 1 83 ? 1.172 9.547 7.977 1 87.5 83 LEU A C 1
ATOM 619 O O . LEU A 1 83 ? 1.311 10.766 7.91 1 87.5 83 LEU A O 1
ATOM 623 N N . LEU A 1 84 ? 0.4 8.969 8.836 1 84.5 84 LEU A N 1
ATOM 624 C CA . LEU A 1 84 ? -0.373 9.766 9.789 1 84.5 84 LEU A CA 1
ATOM 625 C C . LEU A 1 84 ? 0.543 10.469 10.781 1 84.5 84 LEU A C 1
ATOM 627 O O . LEU A 1 84 ? 0.294 11.617 11.164 1 84.5 84 LEU A O 1
ATOM 631 N N . LYS A 1 85 ? 1.507 9.672 11.094 1 82.75 85 LYS A N 1
ATOM 632 C CA . LYS A 1 85 ? 2.461 10.242 12.047 1 82.75 85 LYS A CA 1
ATOM 633 C C . LYS A 1 85 ? 3.207 11.422 11.438 1 82.75 85 LYS A C 1
ATOM 635 O O . LYS A 1 85 ? 3.615 12.344 12.148 1 82.75 85 LYS A O 1
ATOM 640 N N . SER A 1 86 ? 3.43 11.469 10.234 1 75.94 86 SER A N 1
ATOM 641 C CA . SER A 1 86 ? 4.207 12.5 9.547 1 75.94 86 SER A CA 1
ATOM 642 C C . SER A 1 86 ? 3.447 13.82 9.492 1 75.94 86 SER A C 1
ATOM 644 O O . SER A 1 86 ? 4.031 14.867 9.203 1 75.94 86 SER A O 1
ATOM 646 N N . THR A 1 87 ? 2.195 13.742 9.797 1 70.19 87 THR A N 1
ATOM 647 C CA . THR A 1 87 ? 1.404 14.961 9.766 1 70.19 87 THR A CA 1
ATOM 648 C C . THR A 1 87 ? 1.688 15.82 11 1 70.19 87 THR A C 1
ATOM 650 O O . THR A 1 87 ? 1.294 16.984 11.062 1 70.19 87 THR A O 1
ATOM 653 N N . ARG A 1 88 ? 2.389 15.117 11.883 1 64.69 88 ARG A N 1
ATOM 654 C CA . ARG A 1 88 ? 2.736 15.883 13.07 1 64.69 88 ARG A CA 1
ATOM 655 C C . ARG A 1 88 ? 4.199 16.312 13.039 1 64.69 88 ARG A C 1
ATOM 657 O O . ARG A 1 88 ? 5.07 15.539 12.641 1 64.69 88 ARG A O 1
ATOM 664 N N . SER A 1 89 ? 4.531 17.562 12.914 1 62.53 89 SER A N 1
ATOM 665 C CA . SER A 1 89 ? 5.879 18.094 12.75 1 62.53 89 SER A CA 1
ATOM 666 C C . SER A 1 89 ? 6.531 18.359 14.102 1 62.53 89 SER A C 1
ATOM 668 O O . SER A 1 89 ? 6.109 19.266 14.836 1 62.53 89 SER A O 1
ATOM 670 N N . ASP A 1 90 ? 7.109 17.281 14.695 1 66 90 ASP A N 1
ATOM 671 C CA . ASP A 1 90 ? 7.914 17.562 15.883 1 66 90 ASP A CA 1
ATOM 672 C C . ASP A 1 90 ? 9.328 17 15.734 1 66 90 ASP A C 1
ATOM 674 O O . ASP A 1 90 ? 9.672 16.438 14.695 1 66 90 ASP A O 1
ATOM 678 N N . SER A 1 91 ? 10.18 17.422 16.578 1 68.62 91 SER A N 1
ATOM 679 C CA . SER A 1 91 ? 11.578 17 16.578 1 68.62 91 SER A CA 1
ATOM 680 C C . SER A 1 91 ? 11.688 15.484 16.453 1 68.62 91 SER A C 1
ATOM 682 O O . SER A 1 91 ? 12.641 14.977 15.852 1 68.62 91 SER A O 1
ATOM 684 N N . VAL A 1 92 ? 10.789 14.836 16.922 1 72.56 92 VAL A N 1
ATOM 685 C CA . VAL A 1 92 ? 10.758 13.375 16.859 1 72.56 92 VAL A CA 1
ATOM 686 C C . VAL A 1 92 ? 10.484 12.93 15.414 1 72.56 92 VAL A C 1
ATOM 688 O O . VAL A 1 92 ? 10.992 11.898 14.977 1 72.56 92 VAL A O 1
ATOM 691 N N . ALA A 1 93 ? 9.922 13.812 14.617 1 73.69 93 ALA A N 1
ATOM 692 C CA . ALA A 1 93 ? 9.602 13.523 13.227 1 73.69 93 ALA A CA 1
ATOM 693 C C . ALA A 1 93 ? 10.867 13.484 12.367 1 73.69 93 ALA A C 1
ATOM 695 O O . ALA A 1 93 ? 10.969 12.688 11.43 1 73.69 93 ALA A O 1
ATOM 696 N N . ILE A 1 94 ? 11.828 14.25 12.789 1 75.38 94 ILE A N 1
ATOM 697 C CA . ILE A 1 94 ? 13.078 14.305 12.031 1 75.38 94 ILE A CA 1
ATOM 698 C C . ILE A 1 94 ? 13.82 12.977 12.164 1 75.38 94 ILE A C 1
ATOM 700 O O . ILE A 1 94 ? 14.352 12.453 11.188 1 75.38 94 ILE A O 1
ATOM 704 N N . VAL A 1 95 ? 13.938 12.453 13.344 1 81.62 95 VAL A N 1
ATOM 705 C CA . VAL A 1 95 ? 14.602 11.172 13.578 1 81.62 95 VAL A CA 1
ATOM 706 C C . VAL A 1 95 ? 13.875 10.062 12.82 1 81.62 95 VAL A C 1
ATOM 708 O O . VAL A 1 95 ? 14.516 9.211 12.195 1 81.62 95 VAL A O 1
ATOM 711 N N . ASN A 1 96 ? 12.625 10.062 12.883 1 86.56 96 ASN A N 1
ATOM 712 C CA . ASN A 1 96 ? 11.82 9.078 12.172 1 86.56 96 ASN A CA 1
ATOM 713 C C . ASN A 1 96 ? 12.102 9.102 10.672 1 86.56 96 ASN A C 1
ATOM 715 O O . ASN A 1 96 ? 12.281 8.047 10.055 1 86.56 96 ASN A O 1
ATOM 719 N N . HIS A 1 97 ? 12.227 10.266 10.195 1 85.62 97 HIS A N 1
ATOM 720 C CA . HIS A 1 97 ? 12.477 10.406 8.766 1 85.62 97 HIS A CA 1
ATOM 721 C C . HIS A 1 97 ? 13.852 9.883 8.391 1 85.62 97 HIS A C 1
ATOM 723 O O . HIS A 1 97 ? 14.016 9.227 7.355 1 85.62 97 HIS A O 1
ATOM 729 N N . SER A 1 98 ? 14.797 10.219 9.266 1 88.06 98 SER A N 1
ATOM 730 C CA . SER A 1 98 ? 16.141 9.734 9.008 1 88.06 98 SER A CA 1
ATOM 731 C C . SER A 1 98 ? 16.203 8.211 9.047 1 88.06 98 SER A C 1
ATOM 733 O O . SER A 1 98 ? 16.828 7.594 8.188 1 88.06 98 SER A O 1
ATOM 735 N N . LEU A 1 99 ? 15.555 7.633 9.969 1 92.56 99 LEU A N 1
ATOM 736 C CA . LEU A 1 99 ? 15.523 6.176 10.086 1 92.56 99 LEU A CA 1
ATOM 737 C C . LEU A 1 99 ? 14.797 5.555 8.898 1 92.56 99 LEU A C 1
ATOM 739 O O . LEU A 1 99 ? 15.203 4.504 8.398 1 92.56 99 LEU A O 1
ATOM 743 N N . SER A 1 100 ? 13.773 6.207 8.492 1 94.75 100 SER A N 1
ATOM 744 C CA . SER A 1 100 ? 13.031 5.727 7.328 1 94.75 100 SER A CA 1
ATOM 745 C C . SER A 1 100 ? 13.898 5.762 6.07 1 94.75 100 SER A C 1
ATOM 747 O O . SER A 1 100 ? 13.773 4.895 5.203 1 94.75 100 SER A O 1
ATOM 749 N N . MET A 1 101 ? 14.703 6.805 6.027 1 96.19 101 MET A N 1
ATOM 750 C CA . MET A 1 101 ? 15.609 6.891 4.887 1 96.19 101 MET A CA 1
ATOM 751 C C . MET A 1 101 ? 16.609 5.734 4.898 1 96.19 101 MET A C 1
ATOM 753 O O . MET A 1 101 ? 16.844 5.113 3.863 1 96.19 101 MET A O 1
ATOM 757 N N . VAL A 1 102 ? 17.172 5.5 5.969 1 96.69 102 VAL A N 1
ATOM 758 C CA . VAL A 1 102 ? 18.109 4.383 6.105 1 96.69 102 VAL A CA 1
ATOM 759 C C . VAL A 1 102 ? 17.406 3.078 5.746 1 96.69 102 VAL A C 1
ATOM 761 O O . VAL A 1 102 ? 17.953 2.256 5.008 1 96.69 102 VAL A O 1
ATOM 764 N N . LEU A 1 103 ? 16.203 2.91 6.254 1 97.81 103 LEU A N 1
ATOM 765 C CA . LEU A 1 103 ? 15.422 1.717 5.961 1 97.81 103 LEU A CA 1
ATOM 766 C C . LEU A 1 103 ? 15.195 1.573 4.457 1 97.81 103 LEU A C 1
ATOM 768 O O . LEU A 1 103 ? 15.32 0.477 3.908 1 97.81 103 LEU A O 1
ATOM 772 N N . PHE A 1 104 ? 14.883 2.678 3.822 1 98.19 104 PHE A N 1
ATOM 773 C CA . PHE A 1 104 ? 14.656 2.645 2.383 1 98.19 104 PHE A CA 1
ATOM 774 C C . PHE A 1 104 ? 15.906 2.191 1.645 1 98.19 104 PHE A C 1
ATOM 776 O O . PHE A 1 104 ? 15.836 1.345 0.75 1 98.19 104 PHE A O 1
ATOM 783 N N . ILE A 1 105 ? 17.016 2.748 1.995 1 98.12 105 ILE A N 1
ATOM 784 C CA . ILE A 1 105 ? 18.281 2.43 1.333 1 98.12 105 ILE A CA 1
ATOM 785 C C . ILE A 1 105 ? 18.594 0.946 1.512 1 98.12 105 ILE A C 1
ATOM 787 O O . ILE A 1 105 ? 18.984 0.269 0.559 1 98.12 105 ILE A O 1
ATOM 791 N N . ILE A 1 106 ? 18.469 0.455 2.656 1 97.94 106 ILE A N 1
ATOM 792 C CA . ILE A 1 106 ? 18.719 -0.955 2.939 1 97.94 106 ILE A CA 1
ATOM 793 C C . ILE A 1 106 ? 17.812 -1.823 2.066 1 97.94 106 ILE A C 1
ATOM 795 O O . ILE A 1 106 ? 18.281 -2.791 1.455 1 97.94 106 ILE A O 1
ATOM 799 N N . CYS A 1 107 ? 16.531 -1.497 1.989 1 98.06 107 CYS A N 1
ATOM 800 C CA . CYS A 1 107 ? 15.594 -2.262 1.183 1 98.06 107 CYS A CA 1
ATOM 801 C C . CYS A 1 107 ? 15.969 -2.209 -0.293 1 98.06 107 CYS A C 1
ATOM 803 O O . CYS A 1 107 ? 15.859 -3.211 -1.003 1 98.06 107 CYS A O 1
ATOM 805 N N . LEU A 1 108 ? 16.391 -1.032 -0.7 1 97.69 108 LEU A N 1
ATOM 806 C CA . LEU A 1 108 ? 16.781 -0.877 -2.098 1 97.69 108 LEU A CA 1
ATOM 807 C C . LEU A 1 108 ? 17.984 -1.754 -2.424 1 97.69 108 LEU A C 1
ATOM 809 O O . LEU A 1 108 ? 18 -2.439 -3.449 1 97.69 108 LEU A O 1
ATOM 813 N N . VAL A 1 109 ? 18.938 -1.751 -1.582 1 96.75 109 VAL A N 1
ATOM 814 C CA . VAL A 1 109 ? 20.141 -2.553 -1.765 1 96.75 109 VAL A CA 1
ATOM 815 C C . VAL A 1 109 ? 19.781 -4.035 -1.758 1 96.75 109 VAL A C 1
ATOM 817 O O . VAL A 1 109 ? 20.25 -4.797 -2.609 1 96.75 109 VAL A O 1
ATOM 820 N N . GLU A 1 110 ? 19 -4.402 -0.816 1 94.31 110 GLU A N 1
ATOM 821 C CA . GLU A 1 110 ? 18.562 -5.797 -0.744 1 94.31 110 GLU A CA 1
ATOM 822 C C . GLU A 1 110 ? 17.844 -6.219 -2.016 1 94.31 110 GLU A C 1
ATOM 824 O O . GLU A 1 110 ? 18.109 -7.289 -2.568 1 94.31 110 GLU A O 1
ATOM 829 N N . PHE A 1 111 ? 16.953 -5.375 -2.494 1 94.56 111 PHE A N 1
ATOM 830 C CA . PHE A 1 111 ? 16.156 -5.691 -3.676 1 94.56 111 PHE A CA 1
ATOM 831 C C . PHE A 1 111 ? 17.047 -5.867 -4.898 1 94.56 111 PHE A C 1
ATOM 833 O O . PHE A 1 111 ? 16.844 -6.789 -5.691 1 94.56 111 PHE A O 1
ATOM 840 N N . LEU A 1 112 ? 18.047 -5.051 -5.008 1 93.38 112 LEU A N 1
ATOM 841 C CA . LEU A 1 112 ? 18.844 -5.02 -6.223 1 93.38 112 LEU A CA 1
ATOM 842 C C . LEU A 1 112 ? 19.969 -6.055 -6.156 1 93.38 112 LEU A C 1
ATOM 844 O O . LEU A 1 112 ? 20.281 -6.699 -7.16 1 93.38 112 LEU A O 1
ATOM 848 N N . LEU A 1 113 ? 20.484 -6.359 -4.973 1 91.69 113 LEU A N 1
ATOM 849 C CA . LEU A 1 113 ? 21.766 -7.055 -4.934 1 91.69 113 LEU A CA 1
ATOM 850 C C . LEU A 1 113 ? 21.594 -8.469 -4.379 1 91.69 113 LEU A C 1
ATOM 852 O O . LEU A 1 113 ? 22.453 -9.32 -4.57 1 91.69 113 LEU A O 1
ATOM 856 N N . LEU A 1 114 ? 20.547 -8.711 -3.682 1 88 114 LEU A N 1
ATOM 857 C CA . LEU A 1 114 ? 20.391 -10.031 -3.08 1 88 114 LEU A CA 1
ATOM 858 C C . LEU A 1 114 ? 19.312 -10.828 -3.793 1 88 114 LEU A C 1
ATOM 860 O O . LEU A 1 114 ? 18.188 -10.344 -3.975 1 88 114 LEU A O 1
ATOM 864 N N . ARG A 1 115 ? 19.531 -12.008 -4.031 1 84.81 115 ARG A N 1
ATOM 865 C CA . ARG A 1 115 ? 18.719 -12.883 -4.867 1 84.81 115 ARG A CA 1
ATOM 866 C C . ARG A 1 115 ? 17.344 -13.102 -4.242 1 84.81 115 ARG A C 1
ATOM 868 O O . ARG A 1 115 ? 16.312 -12.977 -4.922 1 84.81 115 ARG A O 1
ATOM 875 N N . PRO A 1 116 ? 17.219 -13.32 -2.975 1 87.44 116 PRO A N 1
ATOM 876 C CA . PRO A 1 116 ? 15.898 -13.633 -2.41 1 87.44 116 PRO A CA 1
ATOM 877 C C . PRO A 1 116 ? 14.969 -12.422 -2.381 1 87.44 116 PRO A C 1
ATOM 879 O O . PRO A 1 116 ? 13.758 -12.57 -2.18 1 87.44 116 PRO A O 1
ATOM 882 N N . PHE A 1 117 ? 15.508 -11.32 -2.697 1 89.56 117 PHE A N 1
ATOM 883 C CA . PHE A 1 117 ? 14.727 -10.102 -2.514 1 89.56 117 PHE A CA 1
ATOM 884 C C . PHE A 1 117 ? 14.258 -9.555 -3.854 1 89.56 117 PHE A C 1
ATOM 886 O O . PHE A 1 117 ? 13.523 -8.57 -3.902 1 89.56 117 PHE A O 1
ATOM 893 N N . GLY A 1 118 ? 14.609 -10.219 -4.961 1 89.12 118 GLY A N 1
ATOM 894 C CA . GLY A 1 118 ? 14.156 -9.805 -6.281 1 89.12 118 GLY A CA 1
ATOM 895 C C . GLY A 1 118 ? 12.742 -10.266 -6.598 1 89.12 118 GLY A C 1
ATOM 896 O O . GLY A 1 118 ? 12.516 -10.914 -7.621 1 89.12 118 GLY A O 1
ATOM 897 N N . THR A 1 119 ? 11.797 -9.969 -5.676 1 91.88 119 THR A N 1
ATOM 898 C CA . THR A 1 119 ? 10.398 -10.359 -5.812 1 91.88 119 THR A CA 1
ATOM 899 C C . THR A 1 119 ? 9.5 -9.125 -5.832 1 91.88 119 THR A C 1
ATOM 901 O O . THR A 1 119 ? 9.891 -8.055 -5.363 1 91.88 119 THR A O 1
ATOM 904 N N . SER A 1 120 ? 8.336 -9.32 -6.367 1 94.25 120 SER A N 1
ATOM 905 C CA . SER A 1 120 ? 7.367 -8.234 -6.383 1 94.25 120 SER A CA 1
ATOM 906 C C . SER A 1 120 ? 6.961 -7.836 -4.965 1 94.25 120 SER A C 1
ATOM 908 O O . SER A 1 120 ? 6.73 -6.656 -4.688 1 94.25 120 SER A O 1
ATOM 910 N N . THR A 1 121 ? 6.816 -8.828 -4.094 1 96.12 121 THR A N 1
ATOM 911 C CA . THR A 1 121 ? 6.465 -8.531 -2.709 1 96.12 121 THR A CA 1
ATOM 912 C C . THR A 1 121 ? 7.461 -7.551 -2.098 1 96.12 121 THR A C 1
ATOM 914 O O . THR A 1 121 ? 7.066 -6.547 -1.497 1 96.12 121 THR A O 1
ATOM 917 N N . PHE A 1 122 ? 8.727 -7.867 -2.273 1 96.25 122 PHE A N 1
ATOM 918 C CA . PHE A 1 122 ? 9.742 -7.008 -1.671 1 96.25 122 PHE A CA 1
ATOM 919 C C . PHE A 1 122 ? 9.812 -5.664 -2.391 1 96.25 122 PHE A C 1
ATOM 921 O O . PHE A 1 122 ? 10.055 -4.633 -1.766 1 96.25 122 PHE A O 1
ATOM 928 N N . PHE A 1 123 ? 9.609 -5.648 -3.637 1 97.19 123 PHE A N 1
ATOM 929 C CA . PHE A 1 123 ? 9.57 -4.398 -4.387 1 97.19 123 PHE A CA 1
ATOM 930 C C . PHE A 1 123 ? 8.484 -3.479 -3.848 1 97.19 123 PHE A C 1
ATOM 932 O O . PHE A 1 123 ? 8.695 -2.275 -3.693 1 97.19 123 PHE A O 1
ATOM 939 N N . LEU A 1 124 ? 7.32 -4.059 -3.613 1 98.25 124 LEU A N 1
ATOM 940 C CA . LEU A 1 124 ? 6.223 -3.26 -3.076 1 98.25 124 LEU A CA 1
ATOM 941 C C . LEU A 1 124 ? 6.574 -2.709 -1.699 1 98.25 124 LEU A C 1
ATOM 943 O O . LEU A 1 124 ? 6.266 -1.558 -1.389 1 98.25 124 LEU A O 1
ATOM 947 N N . LEU A 1 125 ? 7.207 -3.52 -0.893 1 98.31 125 LEU A N 1
ATOM 948 C CA . LEU A 1 125 ? 7.672 -3.037 0.403 1 98.31 125 LEU A CA 1
ATOM 949 C C . LEU A 1 125 ? 8.656 -1.886 0.233 1 98.31 125 LEU A C 1
ATOM 951 O O . LEU A 1 125 ? 8.57 -0.88 0.941 1 98.31 125 LEU A O 1
ATOM 955 N N . THR A 1 126 ? 9.562 -2.072 -0.672 1 98.5 126 THR A N 1
ATOM 956 C CA . THR A 1 126 ? 10.555 -1.036 -0.947 1 98.5 126 THR A CA 1
ATOM 957 C C . THR A 1 126 ? 9.867 0.259 -1.382 1 98.5 126 THR A C 1
ATOM 959 O O . THR A 1 126 ? 10.25 1.345 -0.935 1 98.5 126 THR A O 1
ATOM 962 N N . THR A 1 127 ? 8.922 0.107 -2.217 1 98.25 127 THR A N 1
ATOM 963 C CA . THR A 1 127 ? 8.156 1.26 -2.674 1 98.25 127 THR A CA 1
ATOM 964 C C . THR A 1 127 ? 7.477 1.957 -1.5 1 98.25 127 THR A C 1
ATOM 966 O O . THR A 1 127 ? 7.488 3.188 -1.41 1 98.25 127 THR A O 1
ATOM 969 N N . MET A 1 128 ? 6.93 1.189 -0.626 1 98.44 128 MET A N 1
ATOM 970 C CA . MET A 1 128 ? 6.27 1.76 0.543 1 98.44 128 MET A CA 1
ATOM 971 C C . MET A 1 128 ? 7.254 2.549 1.397 1 98.44 128 MET A C 1
ATOM 973 O O . MET A 1 128 ? 6.926 3.623 1.903 1 98.44 128 MET A O 1
ATOM 977 N N . THR A 1 129 ? 8.422 2.004 1.593 1 97.88 129 THR A N 1
ATOM 978 C CA . THR A 1 129 ? 9.422 2.725 2.369 1 97.88 129 THR A CA 1
ATOM 979 C C . THR A 1 129 ? 9.812 4.023 1.669 1 97.88 129 THR A C 1
ATOM 981 O O . THR A 1 129 ? 10.086 5.031 2.326 1 97.88 129 THR A O 1
ATOM 984 N N . LEU A 1 130 ? 9.883 3.998 0.352 1 97.69 130 LEU A N 1
ATOM 985 C CA . LEU A 1 130 ? 10.18 5.199 -0.423 1 97.69 130 LEU A CA 1
ATOM 986 C C . LEU A 1 130 ? 9.094 6.25 -0.227 1 97.69 130 LEU A C 1
ATOM 988 O O . LEU A 1 130 ? 9.391 7.426 -0 1 97.69 130 LEU A O 1
ATOM 992 N N . LEU A 1 131 ? 7.875 5.82 -0.317 1 96.56 131 LEU A N 1
ATOM 993 C CA . LEU A 1 131 ? 6.746 6.734 -0.164 1 96.56 131 LEU A CA 1
ATOM 994 C C . LEU A 1 131 ? 6.746 7.371 1.223 1 96.56 131 LEU A C 1
ATOM 996 O O . LEU A 1 131 ? 6.418 8.547 1.371 1 96.56 131 LEU A O 1
ATOM 1000 N N . ASP A 1 132 ? 7.074 6.562 2.217 1 95 132 ASP A N 1
ATOM 1001 C CA . ASP A 1 132 ? 7.18 7.066 3.582 1 95 132 ASP A CA 1
ATOM 1002 C C . ASP A 1 132 ? 8.203 8.195 3.674 1 95 132 ASP A C 1
ATOM 1004 O O . ASP A 1 132 ? 7.93 9.242 4.273 1 95 132 ASP A O 1
ATOM 1008 N N . VAL A 1 133 ? 9.375 8.016 3.064 1 93.56 133 VAL A N 1
ATOM 1009 C CA . VAL A 1 133 ? 10.43 9.023 3.062 1 93.56 133 VAL A CA 1
ATOM 1010 C C . VAL A 1 133 ? 9.953 10.273 2.332 1 93.56 133 VAL A C 1
ATOM 1012 O O . VAL A 1 133 ? 10.172 11.391 2.801 1 93.56 133 VAL A O 1
ATOM 1015 N N . LEU A 1 134 ? 9.32 10.055 1.214 1 93.31 134 LEU A N 1
ATOM 1016 C CA . LEU A 1 134 ? 8.82 11.18 0.426 1 93.31 134 LEU A CA 1
ATOM 1017 C C . LEU A 1 134 ? 7.777 11.969 1.205 1 93.31 134 LEU A C 1
ATOM 1019 O O . LEU A 1 134 ? 7.789 13.203 1.194 1 93.31 134 LEU A O 1
ATOM 1023 N N . ALA A 1 135 ? 6.867 11.312 1.805 1 89.88 135 ALA A N 1
ATOM 1024 C CA . ALA A 1 135 ? 5.824 11.961 2.592 1 89.88 135 ALA A CA 1
ATOM 1025 C C . ALA A 1 135 ? 6.43 12.836 3.686 1 89.88 135 ALA A C 1
ATOM 1027 O O . ALA A 1 135 ? 5.973 13.961 3.912 1 89.88 135 ALA A O 1
ATOM 1028 N N . GLY A 1 136 ? 7.414 12.281 4.363 1 83.94 136 GLY A N 1
ATOM 1029 C CA . GLY A 1 136 ? 8.086 13.055 5.391 1 83.94 136 GLY A CA 1
ATOM 1030 C C . GLY A 1 136 ? 8.664 14.367 4.875 1 83.94 136 GLY A C 1
ATOM 1031 O O . GLY A 1 136 ? 8.477 15.414 5.488 1 83.94 136 GLY A O 1
ATOM 1032 N N . PHE A 1 137 ? 9.234 14.32 3.754 1 84.19 137 PHE A N 1
ATOM 1033 C CA . PHE A 1 137 ? 9.836 15.508 3.16 1 84.19 137 PHE A CA 1
ATOM 1034 C C . PHE A 1 137 ? 8.758 16.484 2.688 1 84.19 137 PHE A C 1
ATOM 1036 O O . PHE A 1 137 ? 8.883 17.688 2.881 1 84.19 137 PHE A O 1
ATOM 1043 N N . ILE A 1 138 ? 7.793 15.914 2.105 1 85.88 138 ILE A N 1
ATOM 1044 C CA . ILE A 1 138 ? 6.734 16.75 1.545 1 85.88 138 ILE A CA 1
ATOM 1045 C C . ILE A 1 138 ? 6.012 17.5 2.668 1 85.88 138 ILE A C 1
ATOM 1047 O O . ILE A 1 138 ? 5.797 18.703 2.582 1 85.88 138 ILE A O 1
ATOM 1051 N N . VAL A 1 139 ? 5.727 16.844 3.684 1 80.75 139 VAL A N 1
ATOM 1052 C CA . VAL A 1 139 ? 5.027 17.453 4.812 1 80.75 139 VAL A CA 1
ATOM 1053 C C . VAL A 1 139 ? 5.914 18.5 5.461 1 80.75 139 VAL A C 1
ATOM 1055 O O . VAL A 1 139 ? 5.43 19.562 5.863 1 80.75 139 VAL A O 1
ATOM 1058 N N . THR A 1 140 ? 7.215 18.219 5.562 1 78.69 140 THR A N 1
ATOM 1059 C CA . THR A 1 140 ? 8.156 19.188 6.133 1 78.69 140 THR A CA 1
ATOM 1060 C C . THR A 1 140 ? 8.195 20.453 5.297 1 78.69 140 THR A C 1
ATOM 1062 O O . THR A 1 140 ? 8.234 21.562 5.844 1 78.69 140 THR A O 1
ATOM 1065 N N . ILE A 1 141 ? 8.141 20.281 4.055 1 81.88 141 ILE A N 1
ATOM 1066 C CA . ILE A 1 141 ? 8.203 21.422 3.148 1 81.88 141 ILE A CA 1
ATOM 1067 C C . ILE A 1 141 ? 6.922 22.25 3.279 1 81.88 141 ILE A C 1
ATOM 1069 O O . ILE A 1 141 ? 6.98 23.469 3.365 1 81.88 141 ILE A O 1
ATOM 1073 N N . ILE A 1 142 ? 5.789 21.688 3.34 1 77.62 142 ILE A N 1
ATOM 1074 C CA . ILE A 1 142 ? 4.508 22.375 3.422 1 77.62 142 ILE A CA 1
ATOM 1075 C C . ILE A 1 142 ? 4.414 23.125 4.746 1 77.62 142 ILE A C 1
ATOM 1077 O O . ILE A 1 142 ? 3.982 24.281 4.777 1 77.62 142 ILE A O 1
ATOM 1081 N N . THR A 1 143 ? 4.762 22.5 5.812 1 75.69 143 THR A N 1
ATOM 1082 C CA . THR A 1 143 ? 4.688 23.141 7.125 1 75.69 143 THR A CA 1
ATOM 1083 C C . THR A 1 143 ? 5.672 24.297 7.227 1 75.69 143 THR A C 1
ATOM 1085 O O . THR A 1 143 ? 5.363 25.328 7.828 1 75.69 143 THR A O 1
ATOM 1088 N N . ALA A 1 144 ? 6.863 24.172 6.609 1 77.06 144 ALA A N 1
ATOM 1089 C CA . ALA A 1 144 ? 7.863 25.234 6.617 1 77.06 144 ALA A CA 1
ATOM 1090 C C . ALA A 1 144 ? 7.359 26.453 5.859 1 77.06 144 ALA A C 1
ATOM 1092 O O . ALA A 1 144 ? 7.598 27.594 6.277 1 77.06 144 ALA A O 1
ATOM 1093 N N . ARG A 1 145 ? 6.707 26.156 4.82 1 79.88 145 ARG A N 1
ATOM 1094 C CA . ARG A 1 145 ? 6.152 27.25 4.031 1 79.88 145 ARG A CA 1
ATOM 1095 C C . ARG A 1 145 ? 5.055 27.984 4.797 1 79.88 145 ARG A C 1
ATOM 1097 O O . ARG A 1 145 ? 4.965 29.219 4.746 1 79.88 145 ARG A O 1
ATOM 1104 N N . ARG A 1 146 ? 4.273 27.312 5.484 1 75 146 ARG A N 1
ATOM 1105 C CA . ARG A 1 146 ? 3.203 27.875 6.289 1 75 146 ARG A CA 1
ATOM 1106 C C . ARG A 1 146 ? 3.768 28.734 7.426 1 75 146 ARG A C 1
ATOM 1108 O O . ARG A 1 146 ? 3.248 29.812 7.719 1 75 146 ARG A O 1
ATOM 1115 N N . ASP A 1 147 ? 4.781 28.25 7.977 1 74.62 147 ASP A N 1
ATOM 1116 C CA . ASP A 1 147 ? 5.43 28.984 9.062 1 74.62 147 ASP A CA 1
ATOM 1117 C C . ASP A 1 147 ? 6.012 30.297 8.562 1 74.62 147 ASP A C 1
ATOM 1119 O O . ASP A 1 147 ? 5.977 31.312 9.273 1 74.62 147 ASP A O 1
ATOM 1123 N N . LEU A 1 148 ? 6.477 30.25 7.379 1 74.62 148 LEU A N 1
ATOM 1124 C CA . LEU A 1 148 ? 7.066 31.453 6.797 1 74.62 148 LEU A CA 1
ATOM 1125 C C . LEU A 1 148 ? 5.98 32.469 6.418 1 74.62 148 LEU A C 1
ATOM 1127 O O . LEU A 1 148 ? 6.203 33.656 6.477 1 74.62 148 LEU A O 1
ATOM 1131 N N . GLU A 1 149 ? 4.863 31.984 6.016 1 70 149 GLU A N 1
ATOM 1132 C CA . GLU A 1 149 ? 3.762 32.844 5.625 1 70 149 GLU A CA 1
ATOM 1133 C C . GLU A 1 149 ? 3.113 33.5 6.844 1 70 149 GLU A C 1
ATOM 1135 O O . GLU A 1 149 ? 2.621 34.625 6.762 1 70 149 GLU A O 1
ATOM 1140 N N . PHE A 1 150 ? 3.082 32.875 7.973 1 64.5 150 PHE A N 1
ATOM 1141 C CA . PHE A 1 150 ? 2.391 33.375 9.148 1 64.5 150 PHE A CA 1
ATOM 1142 C C . PHE A 1 150 ? 3.377 34 10.125 1 64.5 150 PHE A C 1
ATOM 1144 O O . PHE A 1 150 ? 2.971 34.625 11.117 1 64.5 150 PHE A O 1
ATOM 1151 N N . GLY A 1 151 ? 4.633 33.781 9.898 1 53.75 151 GLY A N 1
ATOM 1152 C CA . GLY A 1 151 ? 5.609 34.594 10.633 1 53.75 151 GLY A CA 1
ATOM 1153 C C . GLY A 1 151 ? 6.027 35.844 9.898 1 53.75 151 GLY A C 1
ATOM 1154 O O . GLY A 1 151 ? 5.773 36 8.703 1 53.75 151 GLY A O 1
ATOM 1155 N N . MET B 1 1 ? -17.328 43.312 -23.078 1 36.5 1 MET B N 1
ATOM 1156 C CA . MET B 1 1 ? -16.312 42.594 -22.297 1 36.5 1 MET B CA 1
ATOM 1157 C C . MET B 1 1 ? -16.734 41.156 -22.016 1 36.5 1 MET B C 1
ATOM 1159 O O . MET B 1 1 ? -17.688 40.938 -21.281 1 36.5 1 MET B O 1
ATOM 1163 N N . ALA B 1 2 ? -16.688 40.344 -22.984 1 40.72 2 ALA B N 1
ATOM 1164 C CA . ALA B 1 2 ? -17.125 38.938 -23.125 1 40.72 2 ALA B CA 1
ATOM 1165 C C . ALA B 1 2 ? -16.609 38.094 -21.984 1 40.72 2 ALA B C 1
ATOM 1167 O O . ALA B 1 2 ? -15.477 38.25 -21.547 1 40.72 2 ALA B O 1
ATOM 1168 N N . ASN B 1 3 ? -17.562 37.594 -21.172 1 39.16 3 ASN B N 1
ATOM 1169 C CA . ASN B 1 3 ? -17.312 36.688 -20.062 1 39.16 3 ASN B CA 1
ATOM 1170 C C . ASN B 1 3 ? -16.391 35.562 -20.453 1 39.16 3 ASN B C 1
ATOM 1172 O O . ASN B 1 3 ? -16.734 34.75 -21.328 1 39.16 3 ASN B O 1
ATOM 1176 N N . ALA B 1 4 ? -15.125 35.812 -20.547 1 44.28 4 ALA B N 1
ATOM 1177 C CA . ALA B 1 4 ? -14.219 34.688 -20.703 1 44.28 4 ALA B CA 1
ATOM 1178 C C . ALA B 1 4 ? -14.727 33.469 -19.938 1 44.28 4 ALA B C 1
ATOM 1180 O O . ALA B 1 4 ? -15.188 33.594 -18.797 1 44.28 4 ALA B O 1
ATOM 1181 N N . PRO B 1 5 ? -15.227 32.469 -20.688 1 43.59 5 PRO B N 1
ATOM 1182 C CA . PRO B 1 5 ? -15.688 31.297 -19.938 1 43.59 5 PRO B CA 1
ATOM 1183 C C . PRO B 1 5 ? -14.828 31 -18.703 1 43.59 5 PRO B C 1
ATOM 1185 O O . PRO B 1 5 ? -13.625 31.266 -18.719 1 43.59 5 PRO B O 1
ATOM 1188 N N . ALA B 1 6 ? -15.367 31.094 -17.562 1 43.03 6 ALA B N 1
ATOM 1189 C CA . ALA B 1 6 ? -14.727 30.734 -16.297 1 43.03 6 ALA B CA 1
ATOM 1190 C C . ALA B 1 6 ? -13.727 29.594 -16.484 1 43.03 6 ALA B C 1
ATOM 1192 O O . ALA B 1 6 ? -14.047 28.578 -17.094 1 43.03 6 ALA B O 1
ATOM 1193 N N . LYS B 1 7 ? -12.484 29.719 -16.859 1 43.16 7 LYS B N 1
ATOM 1194 C CA . LYS B 1 7 ? -11.492 28.672 -16.719 1 43.16 7 LYS B CA 1
ATOM 1195 C C . LYS B 1 7 ? -11.938 27.609 -15.719 1 43.16 7 LYS B C 1
ATOM 1197 O O . LYS B 1 7 ? -12.008 27.891 -14.516 1 43.16 7 LYS B O 1
ATOM 1202 N N . LYS B 1 8 ? -12.906 26.828 -15.914 1 45.81 8 LYS B N 1
ATOM 1203 C CA . LYS B 1 8 ? -13.391 25.641 -15.203 1 45.81 8 LYS B CA 1
ATOM 1204 C C . LYS B 1 8 ? -12.25 24.938 -14.477 1 45.81 8 LYS B C 1
ATOM 1206 O O . LYS B 1 8 ? -11.281 24.516 -15.102 1 45.81 8 LYS B O 1
ATOM 1211 N N . ASP B 1 9 ? -11.852 25.125 -13.133 1 46.78 9 ASP B N 1
ATOM 1212 C CA . ASP B 1 9 ? -10.742 24.844 -12.219 1 46.78 9 ASP B CA 1
ATOM 1213 C C . ASP B 1 9 ? -10.359 23.375 -12.25 1 46.78 9 ASP B C 1
ATOM 1215 O O . ASP B 1 9 ? -10.977 22.547 -11.578 1 46.78 9 ASP B O 1
ATOM 1219 N N . GLU B 1 10 ? -10 22.797 -13.289 1 50.69 10 GLU B N 1
ATOM 1220 C CA . GLU B 1 10 ? -9.422 21.469 -13.492 1 50.69 10 GLU B CA 1
ATOM 1221 C C . GLU B 1 10 ? -8.734 20.969 -12.227 1 50.69 10 GLU B C 1
ATOM 1223 O O . GLU B 1 10 ? -8.789 19.781 -11.914 1 50.69 10 GLU B O 1
ATOM 1228 N N . GLY B 1 11 ? -8.031 21.797 -11.594 1 55.91 11 GLY B N 1
ATOM 1229 C CA . GLY B 1 11 ? -7.406 21.484 -10.312 1 55.91 11 GLY B CA 1
ATOM 1230 C C . GLY B 1 11 ? -8.398 21.031 -9.266 1 55.91 11 GLY B C 1
ATOM 1231 O O . GLY B 1 11 ? -8.094 20.156 -8.453 1 55.91 11 GLY B O 1
ATOM 1232 N N . GLY B 1 12 ? -9.586 21.547 -9.469 1 58.69 12 GLY B N 1
ATOM 1233 C CA . GLY B 1 12 ? -10.656 21.25 -8.531 1 58.69 12 GLY B CA 1
ATOM 1234 C C . GLY B 1 12 ? -11.172 19.828 -8.648 1 58.69 12 GLY B C 1
ATOM 1235 O O . GLY B 1 12 ? -11.406 19.156 -7.637 1 58.69 12 GLY B O 1
ATOM 1236 N N . LEU B 1 13 ? -11.352 19.422 -9.945 1 61.53 13 LEU B N 1
ATOM 1237 C CA . LEU B 1 13 ? -11.891 18.094 -10.172 1 61.53 13 LEU B CA 1
ATOM 1238 C C . LEU B 1 13 ? -10.906 17.016 -9.719 1 61.53 13 LEU B C 1
ATOM 1240 O O . LEU B 1 13 ? -11.305 16.031 -9.094 1 61.53 13 LEU B O 1
ATOM 1244 N N . LEU B 1 14 ? -9.664 17.25 -10.047 1 66.38 14 LEU B N 1
ATOM 1245 C CA . LEU B 1 14 ? -8.648 16.266 -9.672 1 66.38 14 LEU B CA 1
ATOM 1246 C C . LEU B 1 14 ? -8.5 16.188 -8.156 1 66.38 14 LEU B C 1
ATOM 1248 O O . LEU B 1 14 ? -8.188 15.133 -7.613 1 66.38 14 LEU B O 1
ATOM 1252 N N . THR B 1 15 ? -8.883 17.266 -7.637 1 73.69 15 THR B N 1
ATOM 1253 C CA . THR B 1 15 ? -8.766 17.297 -6.184 1 73.69 15 THR B CA 1
ATOM 1254 C C . THR B 1 15 ? -9.961 16.609 -5.527 1 73.69 15 THR B C 1
ATOM 1256 O O . THR B 1 15 ? -9.836 16.062 -4.43 1 73.69 15 THR B O 1
ATOM 1259 N N . ALA B 1 16 ? -11 16.609 -6.305 1 77.12 16 ALA B N 1
ATOM 1260 C CA . ALA B 1 16 ? -12.195 15.992 -5.738 1 77.12 16 ALA B CA 1
ATOM 1261 C C . ALA B 1 16 ? -12.273 14.516 -6.098 1 77.12 16 ALA B C 1
ATOM 1263 O O . ALA B 1 16 ? -12.906 13.727 -5.387 1 77.12 16 ALA B O 1
ATOM 1264 N N . PHE B 1 17 ? -11.609 14.109 -7.078 1 87.5 17 PHE B N 1
ATOM 1265 C CA . PHE B 1 17 ? -11.68 12.75 -7.602 1 87.5 17 PHE B CA 1
ATOM 1266 C C . PHE B 1 17 ? -10.828 11.805 -6.77 1 87.5 17 PHE B C 1
ATOM 1268 O O . PHE B 1 17 ? -9.656 12.094 -6.488 1 87.5 17 PHE B O 1
ATOM 1275 N N . PRO B 1 18 ? -11.43 10.664 -6.363 1 92.31 18 PRO B N 1
ATOM 1276 C CA . PRO B 1 18 ? -10.609 9.672 -5.668 1 92.31 18 PRO B CA 1
ATOM 1277 C C . PRO B 1 18 ? -9.633 8.953 -6.594 1 92.31 18 PRO B C 1
ATOM 1279 O O . PRO B 1 18 ? -10.047 8.164 -7.449 1 92.31 18 PRO B O 1
ATOM 1282 N N . MET B 1 19 ? -8.453 9.211 -6.43 1 95.12 19 MET B N 1
ATOM 1283 C CA . MET B 1 19 ? -7.422 8.688 -7.32 1 95.12 19 MET B CA 1
ATOM 1284 C C . MET B 1 19 ? -7.383 7.16 -7.273 1 95.12 19 MET B C 1
ATOM 1286 O O . MET B 1 19 ? -7.004 6.512 -8.25 1 95.12 19 MET B O 1
ATOM 1290 N N . LEU B 1 20 ? -7.75 6.531 -6.211 1 97.38 20 LEU B N 1
ATOM 1291 C CA . LEU B 1 20 ? -7.746 5.078 -6.082 1 97.38 20 LEU B CA 1
ATOM 1292 C C . LEU B 1 20 ? -8.773 4.449 -7.02 1 97.38 20 LEU B C 1
ATOM 1294 O O . LEU B 1 20 ? -8.742 3.238 -7.254 1 97.38 20 LEU B O 1
ATOM 1298 N N . ALA B 1 21 ? -9.648 5.273 -7.594 1 97.12 21 ALA B N 1
ATOM 1299 C CA . ALA B 1 21 ? -10.609 4.766 -8.57 1 97.12 21 ALA B CA 1
ATOM 1300 C C . ALA B 1 21 ? -9.898 4.25 -9.82 1 97.12 21 ALA B C 1
ATOM 1302 O O . ALA B 1 21 ? -10.406 3.363 -10.508 1 97.12 21 ALA B O 1
ATOM 1303 N N . ILE B 1 22 ? -8.766 4.719 -9.984 1 96.44 22 ILE B N 1
ATOM 1304 C CA . ILE B 1 22 ? -8.023 4.371 -11.188 1 96.44 22 ILE B CA 1
ATOM 1305 C C . ILE B 1 22 ? -7.582 2.912 -11.117 1 96.44 22 ILE B C 1
ATOM 1307 O O . ILE B 1 22 ? -7.965 2.1 -11.961 1 96.44 22 ILE B O 1
ATOM 1311 N N . PRO B 1 2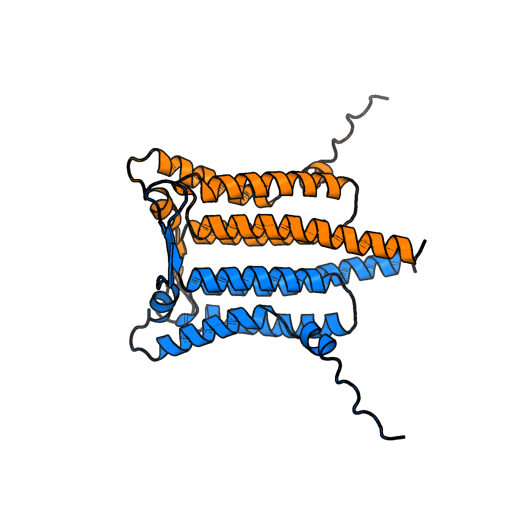3 ? -6.777 2.477 -10.148 1 97.5 23 PRO B N 1
ATOM 1312 C CA . PRO B 1 23 ? -6.398 1.062 -10.094 1 97.5 23 PRO B CA 1
ATOM 1313 C C . PRO B 1 23 ? -7.602 0.135 -9.93 1 97.5 23 PRO B C 1
ATOM 1315 O O . PRO B 1 23 ? -7.582 -1.001 -10.406 1 97.5 23 PRO B O 1
ATOM 1318 N N . VAL B 1 24 ? -8.648 0.598 -9.281 1 97.62 24 VAL B N 1
ATOM 1319 C CA . VAL B 1 24 ? -9.859 -0.201 -9.141 1 97.62 24 VAL B CA 1
ATOM 1320 C C . VAL B 1 24 ? -10.5 -0.417 -10.508 1 97.62 24 VAL B C 1
ATOM 1322 O O . VAL B 1 24 ? -10.93 -1.525 -10.828 1 97.62 24 VAL B O 1
ATOM 1325 N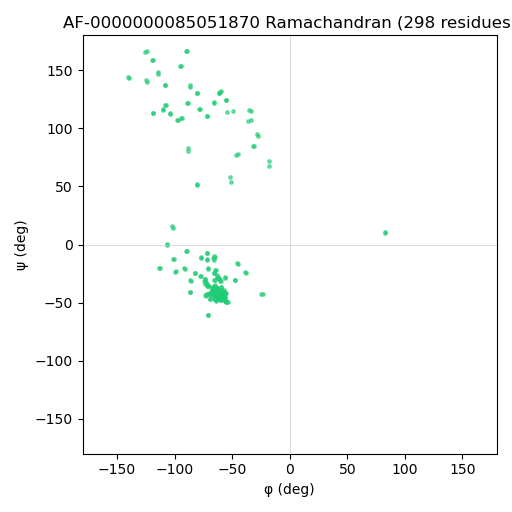 N . ALA B 1 25 ? -10.539 0.632 -11.273 1 96.5 25 ALA B N 1
ATOM 1326 C CA . ALA B 1 25 ? -11.078 0.523 -12.625 1 96.5 25 ALA B CA 1
ATOM 1327 C C . ALA B 1 25 ? -10.25 -0.441 -13.469 1 96.5 25 ALA B C 1
ATOM 1329 O O . ALA B 1 25 ? -10.805 -1.252 -14.219 1 96.5 25 ALA B O 1
ATOM 1330 N N . VAL B 1 26 ? -9 -0.319 -13.383 1 94 26 VAL B N 1
ATOM 1331 C CA . VAL B 1 26 ? -8.117 -1.21 -14.125 1 94 26 VAL B CA 1
ATOM 1332 C C . VAL B 1 26 ? -8.414 -2.662 -13.758 1 94 26 VAL B C 1
ATOM 1334 O O . VAL B 1 26 ? -8.562 -3.514 -14.641 1 94 26 VAL B O 1
ATOM 1337 N N . TYR B 1 27 ? -8.508 -2.961 -12.453 1 95.38 27 TYR B N 1
ATOM 1338 C CA . TYR B 1 27 ? -8.836 -4.312 -12.008 1 95.38 27 TYR B CA 1
ATOM 1339 C C . TYR B 1 27 ? -10.172 -4.766 -12.594 1 95.38 27 TYR B C 1
ATOM 1341 O O . TYR B 1 27 ? -10.297 -5.902 -13.055 1 95.38 27 TYR B O 1
ATOM 1349 N N . ASN B 1 28 ? -11.141 -3.91 -12.539 1 92.94 28 ASN B N 1
ATOM 1350 C CA . ASN B 1 28 ? -12.461 -4.254 -13.055 1 92.94 28 ASN B CA 1
ATOM 1351 C C . ASN B 1 28 ? -12.414 -4.602 -14.539 1 92.94 28 ASN B C 1
ATOM 1353 O O . ASN B 1 28 ? -13.062 -5.551 -14.984 1 92.94 28 ASN B O 1
ATOM 1357 N N . ILE B 1 29 ? -11.688 -3.832 -15.203 1 89.88 29 ILE B N 1
ATOM 1358 C CA . ILE B 1 29 ? -11.539 -4.078 -16.641 1 89.88 29 ILE B CA 1
ATOM 1359 C C . ILE B 1 29 ? -10.891 -5.441 -16.859 1 89.88 29 ILE B C 1
ATOM 1361 O O . ILE B 1 29 ? -11.352 -6.23 -17.688 1 89.88 29 ILE B O 1
ATOM 1365 N N . VAL B 1 30 ? -9.836 -5.734 -16.141 1 87.19 30 VAL B N 1
ATOM 1366 C CA . VAL B 1 30 ? -9.164 -7.023 -16.25 1 87.19 30 VAL B CA 1
ATOM 1367 C C . VAL B 1 30 ? -10.125 -8.148 -15.875 1 87.19 30 VAL B C 1
ATOM 1369 O O . VAL B 1 30 ? -10.172 -9.18 -16.547 1 87.19 30 VAL B O 1
ATOM 1372 N N . ALA B 1 31 ? -10.836 -7.941 -14.797 1 86.06 31 ALA B N 1
ATOM 1373 C CA . ALA B 1 31 ? -11.781 -8.945 -14.328 1 86.06 31 ALA B CA 1
ATOM 1374 C C . ALA B 1 31 ? -12.891 -9.172 -15.352 1 86.06 31 ALA B C 1
ATOM 1376 O O . ALA B 1 31 ? -13.336 -10.305 -15.555 1 86.06 31 ALA B O 1
ATOM 1377 N N . LEU B 1 32 ? -13.398 -8.102 -15.914 1 80.88 32 LEU B N 1
ATOM 1378 C CA . LEU B 1 32 ? -14.477 -8.18 -16.891 1 80.88 32 LEU B CA 1
ATOM 1379 C C . LEU B 1 32 ? -14.008 -8.906 -18.156 1 80.88 32 LEU B C 1
ATOM 1381 O O . LEU B 1 32 ? -14.773 -9.664 -18.75 1 80.88 32 LEU B O 1
ATOM 1385 N N . PHE B 1 33 ? -12.867 -8.57 -18.562 1 75.25 33 PHE B N 1
ATOM 1386 C CA . PHE B 1 33 ? -12.344 -9.227 -19.75 1 75.25 33 PHE B CA 1
ATOM 1387 C C . PHE B 1 33 ? -12.156 -10.727 -19.5 1 75.25 33 PHE B C 1
ATOM 1389 O O . PHE B 1 33 ? -12.211 -11.523 -20.438 1 75.25 33 PHE B O 1
ATOM 1396 N N . HIS B 1 34 ? -11.961 -11.031 -18.281 1 64.56 34 HIS B N 1
ATOM 1397 C CA . HIS B 1 34 ? -11.734 -12.445 -18 1 64.56 34 HIS B CA 1
ATOM 1398 C C . HIS B 1 34 ? -13.008 -13.109 -17.484 1 64.56 34 HIS B C 1
ATOM 1400 O O . HIS B 1 34 ? -13.055 -14.336 -17.312 1 64.56 34 HIS B O 1
ATOM 1406 N N . MET B 1 35 ? -13.922 -12.367 -16.922 1 60.97 35 MET B N 1
ATOM 1407 C CA . MET B 1 35 ? -15.203 -12.906 -16.469 1 60.97 35 MET B CA 1
ATOM 1408 C C . MET B 1 35 ? -15.914 -13.648 -17.594 1 60.97 35 MET B C 1
ATOM 1410 O O . MET B 1 35 ? -16.531 -14.688 -17.359 1 60.97 35 MET B O 1
ATOM 1414 N N . PHE B 1 36 ? -15.992 -12.969 -18.719 1 55 36 PHE B N 1
ATOM 1415 C CA . PHE B 1 36 ? -16.766 -13.578 -19.781 1 55 36 PHE B CA 1
ATOM 1416 C C . PHE B 1 36 ? -16.109 -14.867 -20.266 1 55 36 PHE B C 1
ATOM 1418 O O . PHE B 1 36 ? -16.703 -15.617 -21.047 1 55 36 PHE B O 1
ATOM 1425 N N . GLY B 1 37 ? -15.008 -15.023 -19.812 1 51.44 37 GLY B N 1
ATOM 1426 C CA . GLY B 1 37 ? -14.523 -16.344 -20.172 1 51.44 37 GLY B CA 1
ATOM 1427 C C . GLY B 1 37 ? -14.953 -17.422 -19.188 1 51.44 37 GLY B C 1
ATOM 1428 O O . GLY B 1 37 ? -15.383 -17.125 -18.078 1 51.44 37 GLY B O 1
ATOM 1429 N N . SER B 1 38 ? -15.398 -18.547 -19.609 1 51.91 38 SER B N 1
ATOM 1430 C CA . SER B 1 38 ? -16.016 -19.719 -18.969 1 51.91 38 SER B CA 1
ATOM 1431 C C . SER B 1 38 ? -15.25 -20.109 -17.719 1 51.91 38 SER B C 1
ATOM 1433 O O . SER B 1 38 ? -15.734 -20.906 -16.906 1 51.91 38 SER B O 1
ATOM 1435 N N . ASP B 1 39 ? -14.039 -19.641 -17.531 1 55.94 39 ASP B N 1
ATOM 1436 C CA . ASP B 1 39 ? -13.273 -20.266 -16.453 1 55.94 39 ASP B CA 1
ATOM 1437 C C . ASP B 1 39 ? -13.352 -19.438 -15.172 1 55.94 39 ASP B C 1
ATOM 1439 O O . ASP B 1 39 ? -13.148 -18.219 -15.203 1 55.94 39 ASP B O 1
ATOM 1443 N N . ALA B 1 40 ? -14.094 -19.906 -14.18 1 57.44 40 ALA B N 1
ATOM 1444 C CA . ALA B 1 40 ? -14.281 -19.328 -12.852 1 57.44 40 ALA B CA 1
ATOM 1445 C C . ALA B 1 40 ? -12.977 -18.734 -12.328 1 57.44 40 ALA B C 1
ATOM 1447 O O . ALA B 1 40 ? -13 -17.781 -11.531 1 57.44 40 ALA B O 1
ATOM 1448 N N . ASN B 1 41 ? -11.852 -19.172 -12.773 1 63.47 41 ASN B N 1
ATOM 1449 C CA . ASN B 1 41 ? -10.539 -18.75 -12.281 1 63.47 41 ASN B CA 1
ATOM 1450 C C . ASN B 1 41 ? -9.883 -17.734 -13.219 1 63.47 41 ASN B C 1
ATOM 1452 O O . ASN B 1 41 ? -8.672 -17.516 -13.148 1 63.47 41 ASN B O 1
ATOM 1456 N N . SER B 1 42 ? -10.734 -17.219 -14.102 1 64.31 42 SER B N 1
ATOM 1457 C CA . SER B 1 42 ? -10.211 -16.359 -15.156 1 64.31 42 SER B CA 1
ATOM 1458 C C . SER B 1 42 ? -9.531 -15.125 -14.578 1 64.31 42 SER B C 1
ATOM 1460 O O . SER B 1 42 ? -8.453 -14.734 -15.023 1 64.31 42 SER B O 1
ATOM 1462 N N . ALA B 1 43 ? -10.125 -14.523 -13.562 1 64.94 43 ALA B N 1
ATOM 1463 C CA . ALA B 1 43 ? -9.508 -13.336 -12.984 1 64.94 43 ALA B CA 1
ATOM 1464 C C . ALA B 1 43 ? -8.164 -13.672 -12.344 1 64.94 43 ALA B C 1
ATOM 1466 O O . ALA B 1 43 ? -7.195 -12.922 -12.477 1 64.94 43 ALA B O 1
ATOM 1467 N N . TYR B 1 44 ? -8.148 -14.742 -11.672 1 71.44 44 TYR B N 1
ATOM 1468 C CA . TYR B 1 44 ? -6.898 -15.18 -11.07 1 71.44 44 TYR B CA 1
ATOM 1469 C C . TYR B 1 44 ? -5.812 -15.352 -12.125 1 71.44 44 TYR B C 1
ATOM 1471 O O . TYR B 1 44 ? -4.684 -14.891 -11.938 1 71.44 44 TYR B O 1
ATOM 1479 N N . ASN B 1 45 ? -6.23 -15.867 -13.242 1 75.5 45 ASN B N 1
ATOM 1480 C CA . ASN B 1 45 ? -5.277 -16.078 -14.328 1 75.5 45 ASN B CA 1
ATOM 1481 C C . ASN B 1 45 ? -4.805 -14.766 -14.93 1 75.5 45 ASN B C 1
ATOM 1483 O O . ASN B 1 45 ? -3.625 -14.609 -15.25 1 75.5 45 ASN B O 1
ATOM 1487 N N . GLY B 1 46 ? -5.758 -13.922 -15.07 1 79 46 GLY B N 1
ATOM 1488 C CA . GLY B 1 46 ? -5.402 -12.617 -15.602 1 79 46 GLY B CA 1
ATOM 1489 C C . GLY B 1 46 ? -4.453 -11.852 -14.695 1 79 46 GLY B C 1
ATOM 1490 O O . GLY B 1 46 ? -3.498 -11.234 -15.172 1 79 46 GLY B O 1
ATOM 1491 N N . LEU B 1 47 ? -4.645 -11.953 -13.445 1 86.44 47 LEU B N 1
ATOM 1492 C CA . LEU B 1 47 ? -3.848 -11.211 -12.484 1 86.44 47 LEU B CA 1
ATOM 1493 C C . LEU B 1 47 ? -2.473 -11.844 -12.305 1 86.44 47 LEU B C 1
ATOM 1495 O O . LEU B 1 47 ? -1.502 -11.148 -11.992 1 86.44 47 LEU B O 1
ATOM 1499 N N . SER B 1 48 ? -2.377 -13.125 -12.531 1 85.19 48 SER B N 1
ATOM 1500 C CA . SER B 1 48 ? -1.122 -13.844 -12.328 1 85.19 48 SER B CA 1
ATOM 1501 C C . SER B 1 48 ? -0.27 -13.836 -13.594 1 85.19 48 SER B C 1
ATOM 1503 O O . SER B 1 48 ? 0.885 -14.266 -13.57 1 85.19 48 SER B O 1
ATOM 1505 N N . HIS B 1 49 ? -0.887 -13.297 -14.633 1 86.5 49 HIS B N 1
ATOM 1506 C CA . HIS B 1 49 ? -0.141 -13.211 -15.883 1 86.5 49 HIS B CA 1
ATOM 1507 C C . HIS B 1 49 ? 1.098 -12.336 -15.734 1 86.5 49 HIS B C 1
ATOM 1509 O O . HIS B 1 49 ? 1.01 -11.219 -15.227 1 86.5 49 HIS B O 1
ATOM 1515 N N . VAL B 1 50 ? 2.271 -12.898 -16.203 1 90.5 50 VAL B N 1
ATOM 1516 C CA . VAL B 1 50 ? 3.521 -12.148 -16.125 1 90.5 50 VAL B CA 1
ATOM 1517 C C . VAL B 1 50 ? 3.578 -11.117 -17.25 1 90.5 50 VAL B C 1
ATOM 1519 O O . VAL B 1 50 ? 3.553 -11.477 -18.438 1 90.5 50 VAL B O 1
ATOM 1522 N N . LEU B 1 51 ? 3.605 -9.914 -16.906 1 91.19 51 LEU B N 1
ATOM 1523 C CA . LEU B 1 51 ? 3.633 -8.82 -17.875 1 91.19 51 LEU B CA 1
ATOM 1524 C C . LEU B 1 51 ? 5.062 -8.508 -18.297 1 91.19 51 LEU B C 1
AT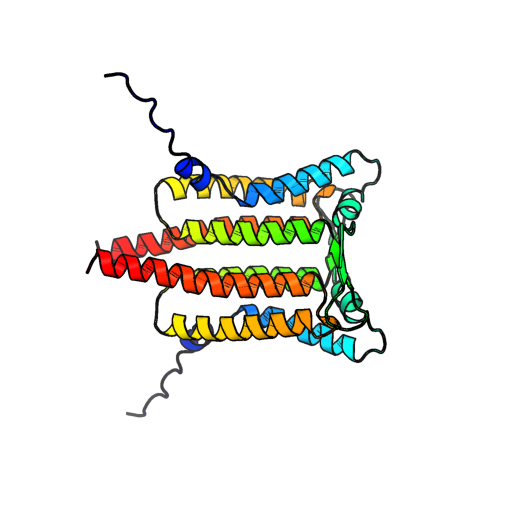OM 1526 O O . LEU B 1 51 ? 5.324 -8.258 -19.469 1 91.19 51 LEU B O 1
ATOM 1530 N N . PHE B 1 52 ? 6.027 -8.508 -17.328 1 91.94 52 PHE B N 1
ATOM 1531 C CA . PHE B 1 52 ? 7.418 -8.156 -17.578 1 91.94 52 PHE B CA 1
ATOM 1532 C C . PHE B 1 52 ? 8.359 -9.086 -16.812 1 91.94 52 PHE B C 1
ATOM 1534 O O . PHE B 1 52 ? 8.023 -9.547 -15.719 1 91.94 52 PHE B O 1
ATOM 1541 N N . SER B 1 53 ? 9.445 -9.398 -17.422 1 92.5 53 SER B N 1
ATOM 1542 C CA . SER B 1 53 ? 10.57 -10.062 -16.781 1 92.5 53 SER B CA 1
ATOM 1543 C C . SER B 1 53 ? 11.828 -9.203 -16.828 1 92.5 53 SER B C 1
ATOM 1545 O O . SER B 1 53 ? 12.359 -8.93 -17.906 1 92.5 53 SER B O 1
ATOM 1547 N N . VAL B 1 54 ? 12.289 -8.734 -15.688 1 92.19 54 VAL B N 1
ATOM 1548 C CA . VAL B 1 54 ? 13.406 -7.797 -15.617 1 92.19 54 VAL B CA 1
ATOM 1549 C C . VAL B 1 54 ? 14.648 -8.5 -15.078 1 92.19 54 VAL B C 1
ATOM 1551 O O . VAL B 1 54 ? 14.617 -9.078 -13.984 1 92.19 54 VAL B O 1
ATOM 1554 N N . PRO B 1 55 ? 15.766 -8.516 -15.938 1 91.44 55 PRO B N 1
ATOM 1555 C CA . PRO B 1 55 ? 17.016 -9.047 -15.367 1 91.44 55 PRO B CA 1
ATOM 1556 C C . PRO B 1 55 ? 17.484 -8.25 -14.156 1 91.44 55 PRO B C 1
ATOM 1558 O O . PRO B 1 55 ? 17.453 -7.02 -14.164 1 91.44 55 PRO B O 1
ATOM 1561 N N . MET B 1 56 ? 17.828 -8.953 -13.094 1 90.44 56 MET B N 1
ATOM 1562 C CA . MET B 1 56 ? 18.25 -8.305 -11.859 1 90.44 56 MET B CA 1
ATOM 1563 C C . MET B 1 56 ? 19.781 -8.211 -11.797 1 90.44 56 MET B C 1
ATOM 1565 O O . MET B 1 56 ? 20.484 -8.984 -12.453 1 90.44 56 MET B O 1
ATOM 1569 N N . PRO B 1 57 ? 20.312 -7.168 -11.023 1 87.69 57 PRO B N 1
ATOM 1570 C CA . PRO B 1 57 ? 21.766 -7.078 -10.828 1 87.69 57 PRO B CA 1
ATOM 1571 C C . PRO B 1 57 ? 22.344 -8.312 -10.141 1 87.69 57 PRO B C 1
ATOM 1573 O O . PRO B 1 57 ? 23.5 -8.664 -10.375 1 87.69 57 PRO B O 1
ATOM 1576 N N . SER B 1 58 ? 21.484 -8.906 -9.281 1 80.44 58 SER B N 1
ATOM 1577 C CA . SER B 1 58 ? 21.906 -10.18 -8.703 1 80.44 58 SER B CA 1
ATOM 1578 C C . SER B 1 58 ? 22.016 -11.266 -9.773 1 80.44 58 SER B C 1
ATOM 1580 O O . SER B 1 58 ? 21.094 -11.453 -10.562 1 80.44 58 SER B O 1
ATOM 1582 N N . ALA B 1 59 ? 23.094 -11.891 -9.984 1 77.5 59 ALA B N 1
ATOM 1583 C CA . ALA B 1 59 ? 23.438 -12.773 -11.094 1 77.5 59 ALA B CA 1
ATOM 1584 C C . ALA B 1 59 ? 22.422 -13.914 -11.234 1 77.5 59 ALA B C 1
ATOM 1586 O O . ALA B 1 59 ? 22.109 -14.594 -10.25 1 77.5 59 ALA B O 1
ATOM 1587 N N . GLY B 1 60 ? 21.906 -13.945 -12.414 1 80.75 60 GLY B N 1
ATOM 1588 C CA . GLY B 1 60 ? 21.109 -15.102 -12.789 1 80.75 60 GLY B CA 1
ATOM 1589 C C . GLY B 1 60 ? 19.672 -15.023 -12.305 1 80.75 60 GLY B C 1
ATOM 1590 O O . GLY B 1 60 ? 18.969 -16.031 -12.281 1 80.75 60 GLY B O 1
ATOM 1591 N N . THR B 1 61 ? 19.266 -13.914 -11.836 1 81.94 61 THR B N 1
ATOM 1592 C CA . THR B 1 61 ? 17.906 -13.812 -11.32 1 81.94 61 THR B CA 1
ATOM 1593 C C . THR B 1 61 ? 17.078 -12.859 -12.172 1 81.94 61 THR B C 1
ATOM 1595 O O . THR B 1 61 ? 17.609 -11.953 -12.812 1 81.94 61 THR B O 1
ATOM 1598 N N . LYS B 1 62 ? 15.797 -13.156 -12.242 1 88.81 62 LYS B N 1
ATOM 1599 C CA . LYS B 1 62 ? 14.836 -12.289 -12.93 1 88.81 62 LYS B CA 1
ATOM 1600 C C . LYS B 1 62 ? 13.688 -11.906 -12 1 88.81 62 LYS B C 1
ATOM 1602 O O . LYS B 1 62 ? 13.25 -12.719 -11.18 1 88.81 62 LYS B O 1
ATOM 1607 N N . TRP B 1 63 ? 13.297 -10.719 -12.125 1 91.12 63 TRP B N 1
ATOM 1608 C CA . TRP B 1 63 ? 12.117 -10.219 -11.438 1 91.12 63 TRP B CA 1
ATOM 1609 C C . TRP B 1 63 ? 10.883 -10.312 -12.336 1 91.12 63 TRP B C 1
ATOM 1611 O O . TRP B 1 63 ? 10.781 -9.594 -13.336 1 91.12 63 TRP B O 1
ATOM 1621 N N . LEU B 1 64 ? 10.031 -11.227 -11.984 1 91.31 64 LEU B N 1
ATOM 1622 C CA . LEU B 1 64 ? 8.789 -11.43 -12.734 1 91.31 64 LEU B CA 1
ATOM 1623 C C . LEU B 1 64 ? 7.68 -10.539 -12.195 1 91.31 64 LEU B C 1
ATOM 1625 O O . LEU B 1 64 ? 7.312 -10.633 -11.023 1 91.31 64 LEU B O 1
ATOM 1629 N N . ILE B 1 65 ? 7.152 -9.734 -13.023 1 94.25 65 ILE B N 1
ATOM 1630 C CA . ILE B 1 65 ? 6.121 -8.773 -12.641 1 94.25 65 ILE B CA 1
ATOM 1631 C C . ILE B 1 65 ? 4.781 -9.188 -13.25 1 94.25 65 ILE B C 1
ATOM 1633 O O . ILE B 1 65 ? 4.641 -9.25 -14.469 1 94.25 65 ILE B O 1
ATOM 1637 N N . SER B 1 66 ? 3.854 -9.5 -12.406 1 94 66 SER B N 1
ATOM 1638 C CA . SER B 1 66 ? 2.531 -9.898 -12.875 1 94 66 SER B CA 1
ATOM 1639 C C . SER B 1 66 ? 1.609 -8.688 -13.023 1 94 66 SER B C 1
ATOM 1641 O O . SER B 1 66 ? 1.926 -7.598 -12.547 1 94 66 SER B O 1
ATOM 1643 N N . THR B 1 67 ? 0.48 -8.898 -13.695 1 91.88 67 THR B N 1
ATOM 1644 C CA . THR B 1 67 ? -0.535 -7.859 -13.836 1 91.88 67 THR B CA 1
ATOM 1645 C C . THR B 1 67 ? -1.008 -7.379 -12.469 1 91.88 67 THR B C 1
ATOM 1647 O O . THR B 1 67 ? -1.161 -6.176 -12.242 1 91.88 67 THR B O 1
ATOM 1650 N N . GLY B 1 68 ? -1.229 -8.328 -11.562 1 94.69 68 GLY B N 1
ATOM 1651 C CA . GLY B 1 68 ? -1.645 -7.973 -10.219 1 94.69 68 GLY B CA 1
ATOM 1652 C C . GLY B 1 68 ? -0.641 -7.094 -9.492 1 94.69 68 GLY B C 1
ATOM 1653 O O . GLY B 1 68 ? -1.022 -6.18 -8.758 1 94.69 68 GLY B O 1
ATOM 1654 N N . ASP B 1 69 ? 0.634 -7.363 -9.734 1 96.06 69 ASP B N 1
ATOM 1655 C CA . ASP B 1 69 ? 1.695 -6.562 -9.133 1 96.06 69 ASP B CA 1
ATOM 1656 C C . ASP B 1 69 ? 1.609 -5.105 -9.578 1 96.06 69 ASP B C 1
ATOM 1658 O O . ASP B 1 69 ? 1.774 -4.191 -8.766 1 96.06 69 ASP B O 1
ATOM 1662 N N . VAL B 1 70 ? 1.354 -4.945 -10.836 1 96.06 70 VAL B N 1
ATOM 1663 C CA . VAL B 1 70 ? 1.293 -3.602 -11.398 1 96.06 70 VAL B CA 1
ATOM 1664 C C . VAL B 1 70 ? 0.081 -2.859 -10.844 1 96.06 70 VAL B C 1
ATOM 1666 O O . VAL B 1 70 ? 0.171 -1.679 -10.5 1 96.06 70 VAL B O 1
ATOM 1669 N N . VAL B 1 71 ? -0.968 -3.562 -10.742 1 96.38 71 VAL B N 1
ATOM 1670 C CA . VAL B 1 71 ? -2.193 -2.957 -10.234 1 96.38 71 VAL B CA 1
ATOM 1671 C C . VAL B 1 71 ? -1.974 -2.484 -8.797 1 96.38 71 VAL B C 1
ATOM 1673 O O . VAL B 1 71 ? -2.328 -1.356 -8.445 1 96.38 71 VAL B O 1
ATOM 1676 N N . VAL B 1 72 ? -1.384 -3.312 -7.988 1 97.81 72 VAL B N 1
ATOM 1677 C CA . VAL B 1 72 ? -1.137 -2.967 -6.59 1 97.81 72 VAL B CA 1
ATOM 1678 C C . VAL B 1 72 ? -0.141 -1.811 -6.512 1 97.81 72 VAL B C 1
ATOM 1680 O O . VAL B 1 72 ? -0.288 -0.912 -5.684 1 97.81 72 VAL B O 1
ATOM 1683 N N . PHE B 1 73 ? 0.846 -1.843 -7.371 1 98.12 73 PHE B N 1
ATOM 1684 C CA . PHE B 1 73 ? 1.837 -0.774 -7.406 1 98.12 73 PHE B CA 1
ATOM 1685 C C . PHE B 1 73 ? 1.178 0.567 -7.703 1 98.12 73 PHE B C 1
ATOM 1687 O O . PHE B 1 73 ? 1.426 1.554 -7.008 1 98.12 73 PHE B O 1
ATOM 1694 N N . ILE B 1 74 ? 0.347 0.59 -8.695 1 97.75 74 ILE B N 1
ATOM 1695 C CA . ILE B 1 74 ? -0.389 1.802 -9.039 1 97.75 74 ILE B CA 1
ATOM 1696 C C . ILE B 1 74 ? -1.263 2.227 -7.863 1 97.75 74 ILE B C 1
ATOM 1698 O O . ILE B 1 74 ? -1.36 3.416 -7.555 1 97.75 74 ILE B O 1
ATOM 1702 N N . GLY B 1 75 ? -1.885 1.268 -7.227 1 98.44 75 GLY B N 1
ATOM 1703 C CA . GLY B 1 75 ? -2.68 1.544 -6.043 1 98.44 75 GLY B CA 1
ATOM 1704 C C . GLY B 1 75 ? -1.897 2.248 -4.949 1 98.44 75 GLY B C 1
ATOM 1705 O O . GLY B 1 75 ? -2.393 3.195 -4.336 1 98.44 75 GLY B O 1
ATOM 1706 N N . LEU B 1 76 ? -0.696 1.797 -4.758 1 98.06 76 LEU B N 1
ATOM 1707 C CA . LEU B 1 76 ? 0.158 2.396 -3.738 1 98.06 76 LEU B CA 1
ATOM 1708 C C . LEU B 1 76 ? 0.455 3.855 -4.066 1 98.06 76 LEU B C 1
ATOM 1710 O O . LEU B 1 76 ? 0.388 4.719 -3.189 1 98.06 76 LEU B O 1
ATOM 1714 N N . ILE B 1 77 ? 0.746 4.109 -5.266 1 97.38 77 ILE B N 1
ATOM 1715 C CA . ILE B 1 77 ? 1.068 5.465 -5.699 1 97.38 77 ILE B CA 1
ATOM 1716 C C . ILE B 1 77 ? -0.154 6.367 -5.531 1 97.38 77 ILE B C 1
ATOM 1718 O O . ILE B 1 77 ? -0.047 7.477 -5.004 1 97.38 77 ILE B O 1
ATOM 1722 N N . MET B 1 78 ? -1.267 5.863 -5.945 1 96.31 78 MET B N 1
ATOM 1723 C CA . MET B 1 78 ? -2.5 6.641 -5.836 1 96.31 78 MET B CA 1
ATOM 1724 C C . MET B 1 78 ? -2.857 6.887 -4.375 1 96.31 78 MET B C 1
ATOM 1726 O O . MET B 1 78 ? -3.314 7.973 -4.016 1 96.31 78 MET B O 1
ATOM 1730 N N . LEU B 1 79 ? -2.697 5.852 -3.576 1 96.25 79 LEU B N 1
ATOM 1731 C CA . LEU B 1 79 ? -2.963 6.008 -2.15 1 96.25 79 LEU B CA 1
ATOM 1732 C C . LEU B 1 79 ? -2.078 7.094 -1.547 1 96.25 79 LEU B C 1
ATOM 1734 O O . LEU B 1 79 ? -2.535 7.887 -0.723 1 96.25 79 LEU B O 1
ATOM 1738 N N . PHE B 1 80 ? -0.836 7.102 -1.979 1 94.56 80 PHE B N 1
ATOM 1739 C CA . PHE B 1 80 ? 0.118 8.086 -1.479 1 94.56 80 PHE B CA 1
ATOM 1740 C C . PHE B 1 80 ? -0.367 9.5 -1.763 1 94.56 80 PHE B C 1
ATOM 1742 O O . PHE B 1 80 ? -0.424 10.336 -0.857 1 94.56 80 PHE B O 1
ATOM 1749 N N . PHE B 1 81 ? -0.816 9.68 -2.949 1 91.25 81 PHE B N 1
ATOM 1750 C CA . PHE B 1 81 ? -1.264 11.016 -3.336 1 91.25 81 PHE B CA 1
ATOM 1751 C C . PHE B 1 81 ? -2.576 11.367 -2.646 1 91.25 81 PHE B C 1
ATOM 1753 O O . PHE B 1 81 ? -2.805 12.523 -2.293 1 91.25 81 PHE B O 1
ATOM 1760 N N . GLU B 1 82 ? -3.381 10.422 -2.484 1 91.56 82 GLU B N 1
ATOM 1761 C CA . GLU B 1 82 ? -4.633 10.656 -1.77 1 91.56 82 GLU B CA 1
ATOM 1762 C C . GLU B 1 82 ? -4.375 11.07 -0.323 1 91.56 82 GLU B C 1
ATOM 1764 O O . GLU B 1 82 ? -5.031 11.969 0.198 1 91.56 82 GLU B O 1
ATOM 1769 N N . LEU B 1 83 ? -3.445 10.422 0.269 1 87.44 83 LEU B N 1
ATOM 1770 C CA . LEU B 1 83 ? -3.129 10.719 1.661 1 87.44 83 LEU B CA 1
ATOM 1771 C C . LEU B 1 83 ? -2.531 12.117 1.792 1 87.44 83 LEU B C 1
ATOM 1773 O O . LEU B 1 83 ? -2.818 12.836 2.754 1 87.44 83 LEU B O 1
ATOM 1777 N N . LEU B 1 84 ? -1.742 12.508 0.841 1 84.62 84 LEU B N 1
ATOM 1778 C CA . LEU B 1 84 ? -1.131 13.828 0.87 1 84.62 84 LEU B CA 1
ATOM 1779 C C . LEU B 1 84 ? -2.186 14.922 0.705 1 84.62 84 LEU B C 1
ATOM 1781 O O . LEU B 1 84 ? -2.105 15.969 1.346 1 84.62 84 LEU B O 1
ATOM 1785 N N . LYS B 1 85 ? -3.064 14.531 -0.148 1 82.81 85 LYS B N 1
ATOM 1786 C CA . LYS B 1 85 ? -4.137 15.492 -0.391 1 82.81 85 LYS B CA 1
ATOM 1787 C C . LYS B 1 85 ? -4.992 15.688 0.858 1 82.81 85 LYS B C 1
ATOM 1789 O O . LYS B 1 85 ? -5.551 16.766 1.067 1 82.81 85 LYS B O 1
ATOM 1794 N N . SER B 1 86 ? -5.152 14.781 1.663 1 76.06 86 SER B N 1
ATOM 1795 C CA . SER B 1 86 ? -6.012 14.82 2.84 1 76.06 86 SER B CA 1
ATOM 1796 C C . SER B 1 86 ? -5.422 15.719 3.924 1 76.06 86 SER B C 1
ATOM 1798 O O . SER B 1 86 ? -6.117 16.094 4.867 1 76.06 86 SER B O 1
ATOM 1800 N N . THR B 1 87 ? -4.188 16.062 3.73 1 70.5 87 THR B N 1
ATOM 1801 C CA . THR B 1 87 ? -3.561 16.922 4.723 1 70.5 87 THR B CA 1
ATOM 1802 C C . THR B 1 87 ? -4.023 18.359 4.551 1 70.5 87 THR B C 1
ATOM 1804 O O . THR B 1 87 ? -3.789 19.203 5.418 1 70.5 87 THR B O 1
ATOM 1807 N N . ARG B 1 88 ? -4.695 18.5 3.418 1 64.81 88 ARG B N 1
ATOM 1808 C CA . ARG B 1 88 ? -5.207 19.844 3.203 1 64.81 88 ARG B CA 1
ATOM 1809 C C . ARG B 1 88 ? -6.707 19.922 3.471 1 64.81 88 ARG B C 1
ATOM 1811 O O . ARG B 1 88 ? -7.449 19 3.104 1 64.81 88 ARG B O 1
ATOM 1818 N N . SER B 1 89 ? -7.18 20.594 4.453 1 62.72 89 SER B N 1
ATOM 1819 C CA . SER B 1 89 ? -8.57 20.656 4.891 1 62.72 89 SER B CA 1
ATOM 1820 C C . SER B 1 89 ? -9.336 21.75 4.168 1 62.72 89 SER B C 1
ATOM 1822 O O . SER B 1 89 ? -9.078 22.938 4.391 1 62.72 89 SER B O 1
ATOM 1824 N N . ASP B 1 90 ? -9.781 21.438 2.922 1 66.19 90 ASP B N 1
ATOM 1825 C CA . ASP B 1 90 ? -10.688 22.422 2.316 1 66.19 90 ASP B CA 1
ATOM 1826 C C . ASP B 1 90 ? -12.008 21.766 1.909 1 66.19 90 ASP B C 1
ATOM 1828 O O . ASP B 1 90 ? -12.219 20.578 2.148 1 66.19 90 ASP B O 1
ATOM 1832 N N . SER B 1 91 ? -12.953 22.562 1.618 1 69.06 91 SER B N 1
ATOM 1833 C CA . SER B 1 91 ? -14.281 22.109 1.21 1 69.06 91 SER B CA 1
ATOM 1834 C C . SER B 1 91 ? -14.188 21.016 0.146 1 69.06 91 SER B C 1
ATOM 1836 O O . SER B 1 91 ? -15.031 20.125 0.09 1 69.06 91 SER B O 1
ATOM 1838 N N . VAL B 1 92 ? -13.234 21.062 -0.597 1 72.81 92 VAL B N 1
ATOM 1839 C CA . VAL B 1 92 ? -13.008 20.078 -1.652 1 72.81 92 VAL B CA 1
ATOM 1840 C C . VAL B 1 92 ? -12.602 18.75 -1.037 1 72.81 92 VAL B C 1
ATOM 1842 O O . VAL B 1 92 ? -12.945 17.688 -1.565 1 72.81 92 VAL B O 1
ATOM 1845 N N . ALA B 1 93 ? -12.125 18.781 0.182 1 73.88 93 ALA B N 1
ATOM 1846 C CA . ALA B 1 93 ? -11.688 17.578 0.891 1 73.88 93 ALA B CA 1
ATOM 1847 C C . ALA B 1 93 ? -12.891 16.75 1.341 1 73.88 93 ALA B C 1
ATOM 1849 O O . ALA B 1 93 ? -12.828 15.516 1.347 1 73.88 93 ALA B O 1
ATOM 1850 N N . ILE B 1 94 ? -13.961 17.438 1.596 1 75.56 94 ILE B N 1
ATOM 1851 C CA . ILE B 1 94 ? -15.156 16.734 2.053 1 75.56 94 ILE B CA 1
ATOM 1852 C C . ILE B 1 94 ? -15.727 15.891 0.916 1 75.56 94 ILE B C 1
ATOM 1854 O O . ILE B 1 94 ? -16.125 14.75 1.128 1 75.5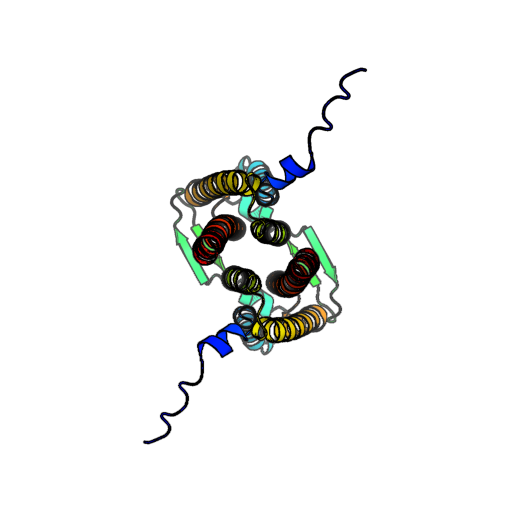6 94 ILE B O 1
ATOM 1858 N N . VAL B 1 95 ? -15.852 16.438 -0.251 1 81.75 95 VAL B N 1
ATOM 1859 C CA . VAL B 1 95 ? -16.359 15.719 -1.414 1 81.75 95 VAL B CA 1
ATOM 1860 C C . VAL B 1 95 ? -15.461 14.516 -1.715 1 81.75 95 VAL B C 1
ATOM 1862 O O . VAL B 1 95 ? -15.945 13.422 -1.986 1 81.75 95 VAL B O 1
ATOM 1865 N N . ASN B 1 96 ? -14.219 14.727 -1.689 1 86.69 96 ASN B N 1
ATOM 1866 C CA . ASN B 1 96 ? -13.258 13.656 -1.927 1 86.69 96 ASN B CA 1
ATOM 1867 C C . ASN B 1 96 ? -13.445 12.5 -0.949 1 86.69 96 ASN B C 1
ATOM 1869 O O . ASN B 1 96 ? -13.461 11.336 -1.354 1 86.69 96 ASN B O 1
ATOM 1873 N N . HIS B 1 97 ? -13.688 12.875 0.233 1 85.62 97 HIS B N 1
ATOM 1874 C CA . HIS B 1 97 ? -13.875 11.859 1.262 1 85.62 97 HIS B CA 1
ATOM 1875 C C . HIS B 1 97 ? -15.148 11.055 1.028 1 85.62 97 HIS B C 1
ATOM 1877 O O . HIS B 1 97 ? -15.164 9.836 1.2 1 85.62 97 HIS B O 1
ATOM 1883 N N . SER B 1 98 ? -16.172 11.812 0.656 1 88.12 98 SER B N 1
ATOM 1884 C CA . SER B 1 98 ? -17.438 11.141 0.379 1 88.12 98 SER B CA 1
ATOM 1885 C C . SER B 1 98 ? -17.312 10.18 -0.801 1 88.12 98 SER B C 1
ATOM 1887 O O . SER B 1 98 ? -17.797 9.055 -0.749 1 88.12 98 SER B O 1
ATOM 1889 N N . LEU B 1 99 ? -16.641 10.594 -1.803 1 92.69 99 LEU B N 1
ATOM 1890 C CA . LEU B 1 99 ? -16.438 9.75 -2.977 1 92.69 99 LEU B CA 1
ATOM 1891 C C . LEU B 1 99 ? -15.57 8.547 -2.635 1 92.69 99 LEU B C 1
ATOM 1893 O O . LEU B 1 99 ? -15.805 7.445 -3.127 1 92.69 99 LEU B O 1
ATOM 1897 N N . SER B 1 100 ? -14.609 8.781 -1.813 1 94.81 100 SER B N 1
ATOM 1898 C CA . SER B 1 100 ? -13.75 7.688 -1.374 1 94.81 100 SER B CA 1
ATOM 1899 C C . SER B 1 100 ? -14.531 6.648 -0.582 1 94.81 100 SER B C 1
ATOM 1901 O O . SER B 1 100 ? -14.25 5.453 -0.663 1 94.81 100 SER B O 1
ATOM 1903 N N . MET B 1 101 ? -15.461 7.184 0.194 1 96.19 101 MET B N 1
ATOM 1904 C CA . MET B 1 101 ? -16.312 6.258 0.947 1 96.19 101 MET B CA 1
ATOM 1905 C C . MET B 1 101 ? -17.141 5.398 0.008 1 96.19 101 MET B C 1
ATOM 1907 O O . MET B 1 101 ? -17.25 4.184 0.197 1 96.19 101 MET B O 1
ATOM 1911 N N . VAL B 1 102 ? -17.75 5.992 -0.902 1 96.75 102 VAL B N 1
ATOM 1912 C CA . VAL B 1 102 ? -18.531 5.262 -1.889 1 96.75 102 VAL B CA 1
ATOM 1913 C C . VAL B 1 102 ? -17.656 4.242 -2.604 1 96.75 102 VAL B C 1
ATOM 1915 O O . VAL B 1 102 ? -18.047 3.086 -2.777 1 96.75 102 VAL B O 1
ATOM 1918 N N . LEU B 1 103 ? -16.484 4.668 -2.996 1 97.81 103 LEU B N 1
ATOM 1919 C CA . LEU B 1 103 ? -15.539 3.777 -3.664 1 97.81 103 LEU B CA 1
ATOM 1920 C C . LEU B 1 103 ? -15.203 2.578 -2.783 1 97.81 103 LEU B C 1
ATOM 1922 O O . LEU B 1 103 ? -15.156 1.442 -3.264 1 97.81 103 LEU B O 1
ATOM 1926 N N . PHE B 1 104 ? -15 2.844 -1.513 1 98.25 104 PHE B N 1
ATOM 1927 C CA . PHE B 1 104 ? -14.68 1.76 -0.589 1 98.25 104 PHE B CA 1
ATOM 1928 C C . PHE B 1 104 ? -15.82 0.751 -0.526 1 98.25 104 PHE B C 1
ATOM 1930 O O . PHE B 1 104 ? -15.594 -0.458 -0.582 1 98.25 104 PHE B O 1
ATOM 1937 N N . ILE B 1 105 ? -17.016 1.235 -0.397 1 98.19 105 ILE B N 1
ATOM 1938 C CA . ILE B 1 105 ? -18.172 0.37 -0.282 1 98.19 105 ILE B CA 1
ATOM 1939 C C . ILE B 1 105 ? -18.312 -0.483 -1.541 1 98.19 105 ILE B C 1
ATOM 1941 O O . ILE B 1 105 ? -18.562 -1.688 -1.457 1 98.19 105 ILE B O 1
ATOM 1945 N N . ILE B 1 106 ? -18.203 0.077 -2.648 1 97.94 106 ILE B N 1
ATOM 1946 C CA . ILE B 1 106 ? -18.297 -0.641 -3.916 1 97.94 106 ILE B CA 1
ATOM 1947 C C . ILE B 1 106 ? -17.234 -1.745 -3.955 1 97.94 106 ILE B C 1
ATOM 1949 O O . ILE B 1 106 ? -17.547 -2.885 -4.316 1 97.94 106 ILE B O 1
ATOM 1953 N N . CYS B 1 107 ? -16 -1.426 -3.584 1 98.06 107 CYS B N 1
ATOM 1954 C CA . CYS B 1 107 ? -14.93 -2.408 -3.586 1 98.06 107 CYS B CA 1
ATOM 1955 C C . CYS B 1 107 ? -15.219 -3.539 -2.607 1 98.06 107 CYS B C 1
ATOM 1957 O O . CYS B 1 107 ? -14.945 -4.703 -2.9 1 98.06 107 CYS B O 1
ATOM 1959 N N . LEU B 1 108 ? -15.75 -3.154 -1.469 1 97.69 108 LEU B N 1
ATOM 1960 C CA . LEU B 1 108 ? -16.078 -4.164 -0.466 1 97.69 108 LEU B CA 1
ATOM 1961 C C . LEU B 1 108 ? -17.141 -5.125 -0.987 1 97.69 108 LEU B C 1
ATOM 1963 O O . LEU B 1 108 ? -17 -6.344 -0.842 1 97.69 108 LEU B O 1
ATOM 1967 N N . VAL B 1 109 ? -18.141 -4.602 -1.587 1 96.81 109 VAL B N 1
ATOM 1968 C CA . VAL B 1 109 ? -19.219 -5.406 -2.145 1 96.81 109 VAL B CA 1
ATOM 1969 C C . VAL B 1 109 ? -18.688 -6.305 -3.254 1 96.81 109 VAL B C 1
ATOM 1971 O O . VAL B 1 109 ? -19 -7.496 -3.305 1 96.81 109 VAL B O 1
ATOM 1974 N N . GLU B 1 110 ? -17.906 -5.719 -4.102 1 94.31 110 GLU B N 1
ATOM 1975 C CA . GLU B 1 110 ? -17.312 -6.504 -5.18 1 94.31 110 GLU B CA 1
ATOM 1976 C C . GLU B 1 110 ? -16.469 -7.645 -4.633 1 94.31 110 GLU B C 1
ATOM 1978 O O . GLU B 1 110 ? -16.562 -8.781 -5.102 1 94.31 110 GLU B O 1
ATOM 1983 N N . PHE B 1 111 ? -15.664 -7.359 -3.631 1 94.5 111 PHE B N 1
ATOM 1984 C CA . PHE B 1 111 ? -14.766 -8.352 -3.059 1 94.5 111 PHE B CA 1
ATOM 1985 C C . PHE B 1 111 ? -15.555 -9.508 -2.449 1 94.5 111 PHE B C 1
ATOM 1987 O O . PHE B 1 111 ? -15.195 -10.672 -2.619 1 94.5 111 PHE B O 1
ATOM 1994 N N . LEU B 1 112 ? -16.625 -9.195 -1.816 1 93.38 112 LEU B N 1
ATOM 1995 C CA . LEU B 1 112 ? -17.359 -10.195 -1.054 1 93.38 112 LEU B CA 1
ATOM 1996 C C . LEU B 1 112 ? -18.344 -10.953 -1.945 1 93.38 112 LEU B C 1
ATOM 1998 O O . LEU B 1 112 ? -18.516 -12.164 -1.798 1 93.38 112 LEU B O 1
ATOM 2002 N N . LEU B 1 113 ? -18.891 -10.312 -2.975 1 91.62 113 LEU B N 1
ATOM 2003 C CA . LEU B 1 113 ? -20.062 -10.891 -3.604 1 91.62 113 LEU B CA 1
ATOM 2004 C C . LEU B 1 113 ? -19.766 -11.352 -5.023 1 91.62 113 LEU B C 1
ATOM 2006 O O . LEU B 1 113 ? -20.5 -12.148 -5.598 1 91.62 113 LEU B O 1
ATOM 2010 N N . LEU B 1 114 ? -18.734 -10.844 -5.605 1 87.94 114 LEU B N 1
ATOM 2011 C CA . LEU B 1 114 ? -18.453 -11.211 -6.988 1 87.94 114 LEU B CA 1
ATOM 2012 C C . LEU B 1 114 ? -17.234 -12.125 -7.066 1 87.94 114 LEU B C 1
ATOM 2014 O O . LEU B 1 114 ? -16.172 -11.812 -6.516 1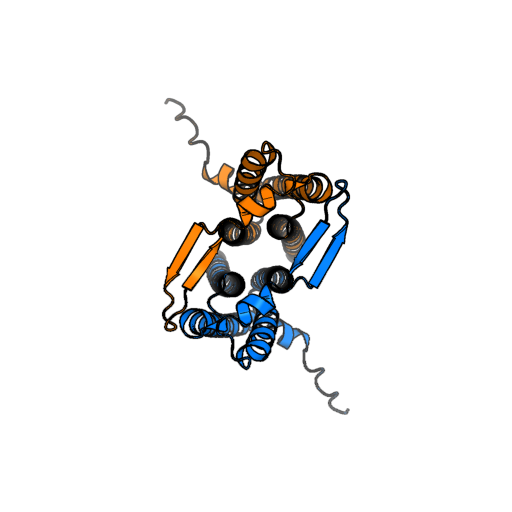 87.94 114 LEU B O 1
ATOM 2018 N N . ARG B 1 115 ? -17.297 -13.086 -7.816 1 84.75 115 ARG B N 1
ATOM 2019 C CA . ARG B 1 115 ? -16.328 -14.18 -7.887 1 84.75 115 ARG B CA 1
ATOM 2020 C C . ARG B 1 115 ? -14.977 -13.672 -8.375 1 84.75 115 ARG B C 1
ATOM 2022 O O . ARG B 1 115 ? -13.945 -13.984 -7.785 1 84.75 115 ARG B O 1
ATOM 2029 N N . PRO B 1 116 ? -14.891 -12.828 -9.352 1 87.31 116 PRO B N 1
ATOM 2030 C CA . PRO B 1 116 ? -13.586 -12.438 -9.875 1 87.31 116 PRO B CA 1
ATOM 2031 C C . PRO B 1 116 ? -12.812 -11.523 -8.922 1 87.31 116 PRO B C 1
ATOM 2033 O O . PRO B 1 116 ? -11.609 -11.32 -9.094 1 87.31 116 PRO B O 1
ATOM 2036 N N . PHE B 1 117 ? -13.477 -11.133 -7.922 1 89.56 117 PHE B N 1
ATOM 2037 C CA . PHE B 1 117 ? -12.867 -10.109 -7.074 1 89.56 117 PHE B CA 1
ATOM 2038 C C . PHE B 1 117 ? -12.398 -10.711 -5.758 1 89.56 117 PHE B C 1
ATOM 2040 O O . PHE B 1 117 ? -11.781 -10.023 -4.941 1 89.56 117 PHE B O 1
ATOM 2047 N N . GLY B 1 118 ? -12.586 -12.023 -5.562 1 89.12 118 GLY B N 1
ATOM 2048 C CA . GLY B 1 118 ? -12.117 -12.703 -4.363 1 89.12 118 GLY B CA 1
ATOM 2049 C C . GLY B 1 118 ? -10.641 -13.055 -4.418 1 89.12 118 GLY B C 1
ATOM 2050 O O . GLY B 1 118 ? -10.273 -14.219 -4.223 1 89.12 118 GLY B O 1
ATOM 2051 N N . THR B 1 119 ? -9.797 -12.062 -4.746 1 91.75 119 THR B N 1
ATOM 2052 C CA . THR B 1 119 ? -8.352 -12.242 -4.867 1 91.75 119 THR B CA 1
ATOM 2053 C C . THR B 1 119 ? -7.609 -11.359 -3.873 1 91.75 119 THR B C 1
ATOM 2055 O O . THR B 1 119 ? -8.156 -10.367 -3.387 1 91.75 119 THR B O 1
ATOM 2058 N N . SER B 1 120 ? -6.414 -11.734 -3.602 1 94.19 120 SER B N 1
ATOM 2059 C CA . SER B 1 120 ? -5.586 -10.93 -2.711 1 94.19 120 SER B CA 1
ATOM 2060 C C . SER B 1 120 ? -5.316 -9.555 -3.309 1 94.19 120 SER B C 1
ATOM 2062 O O . SER B 1 120 ? -5.254 -8.555 -2.586 1 94.19 120 SER B O 1
ATOM 2064 N N . THR B 1 121 ? -5.098 -9.516 -4.613 1 96.06 121 THR B N 1
ATOM 2065 C CA . THR B 1 121 ? -4.867 -8.227 -5.266 1 96.06 121 THR B CA 1
ATOM 2066 C C . THR B 1 121 ? -6.016 -7.262 -4.98 1 96.06 121 THR B C 1
ATOM 2068 O O . THR B 1 121 ? -5.785 -6.117 -4.59 1 96.06 121 THR B O 1
ATOM 2071 N N . PHE B 1 122 ? -7.223 -7.754 -5.176 1 96.25 122 PHE B N 1
ATOM 2072 C CA . PHE B 1 122 ? -8.367 -6.875 -4.977 1 96.25 122 PHE B CA 1
ATOM 2073 C C . PHE B 1 122 ? -8.562 -6.57 -3.496 1 96.25 122 PHE B C 1
ATOM 2075 O O . PHE B 1 122 ? -8.969 -5.461 -3.135 1 96.25 122 PHE B O 1
ATOM 2082 N N . PHE B 1 123 ? -8.305 -7.48 -2.666 1 97.25 123 PHE B N 1
ATOM 2083 C CA . PHE B 1 123 ? -8.383 -7.242 -1.23 1 97.25 123 PHE B CA 1
ATOM 2084 C C . PHE B 1 123 ? -7.445 -6.109 -0.819 1 97.25 123 PHE B C 1
ATOM 2086 O O . PHE B 1 123 ? -7.82 -5.25 -0.02 1 97.25 123 PHE B O 1
ATOM 2093 N N . LEU B 1 124 ? -6.23 -6.152 -1.349 1 98.25 124 LEU B N 1
ATOM 2094 C CA . LEU B 1 124 ? -5.277 -5.098 -1.026 1 98.25 124 LEU B CA 1
ATOM 2095 C C . LEU B 1 124 ? -5.773 -3.746 -1.525 1 98.25 124 LEU B C 1
ATOM 2097 O O . LEU B 1 124 ? -5.629 -2.734 -0.834 1 98.25 124 LEU B O 1
ATOM 2101 N N . LEU B 1 125 ? -6.34 -3.738 -2.705 1 98.31 125 LEU B N 1
ATOM 2102 C CA . LEU B 1 125 ? -6.934 -2.506 -3.207 1 98.31 125 LEU B CA 1
ATOM 2103 C C . LEU B 1 125 ? -8.047 -2.02 -2.281 1 98.31 125 LEU B C 1
ATOM 2105 O O . LEU B 1 125 ? -8.125 -0.829 -1.974 1 98.31 125 LEU B O 1
ATOM 2109 N N . THR B 1 126 ? -8.867 -2.936 -1.884 1 98.5 126 THR B N 1
ATOM 2110 C CA . THR B 1 126 ? -9.961 -2.604 -0.979 1 98.5 126 THR B CA 1
ATOM 2111 C C . THR B 1 126 ? -9.43 -2.02 0.325 1 98.5 126 THR B C 1
ATOM 2113 O O . THR B 1 126 ? -9.961 -1.032 0.834 1 98.5 126 THR B O 1
ATOM 2116 N N . THR B 1 127 ? -8.422 -2.625 0.809 1 98.25 127 THR B N 1
ATOM 2117 C CA . THR B 1 127 ? -7.781 -2.137 2.025 1 98.25 127 THR B CA 1
ATOM 2118 C C . THR B 1 127 ? -7.262 -0.715 1.83 1 98.25 127 THR B C 1
ATOM 2120 O O . THR B 1 127 ? -7.434 0.139 2.703 1 98.25 127 THR B O 1
ATOM 2123 N N . MET B 1 128 ? -6.676 -0.48 0.708 1 98.44 128 MET B N 1
ATOM 2124 C CA . MET B 1 128 ? -6.16 0.854 0.419 1 98.44 128 MET B CA 1
ATOM 2125 C C . MET B 1 128 ? -7.289 1.882 0.405 1 98.44 128 MET B C 1
ATOM 2127 O O . MET B 1 128 ? -7.129 2.994 0.913 1 98.44 128 MET B O 1
ATOM 2131 N N . THR B 1 129 ? -8.383 1.537 -0.199 1 97.88 129 THR B N 1
ATOM 2132 C CA . THR B 1 129 ? -9.508 2.461 -0.214 1 97.88 129 THR B CA 1
ATOM 2133 C C . THR B 1 129 ? -10.023 2.711 1.201 1 97.88 129 THR B C 1
ATOM 2135 O O . THR B 1 129 ? -10.461 3.818 1.522 1 97.88 129 THR B O 1
ATOM 2138 N N . LEU B 1 130 ? -10.016 1.685 2.031 1 97.69 130 LEU B N 1
ATOM 2139 C CA . LEU B 1 130 ? -10.414 1.83 3.428 1 97.69 130 LEU B CA 1
ATOM 2140 C C . LEU B 1 130 ? -9.484 2.789 4.16 1 97.69 130 LEU B C 1
ATOM 2142 O O . LEU B 1 130 ? -9.938 3.676 4.887 1 97.69 130 LEU B O 1
ATOM 2146 N N . LEU B 1 131 ? -8.211 2.605 3.967 1 96.56 131 LEU B N 1
ATOM 2147 C CA . LEU B 1 131 ? -7.219 3.449 4.625 1 96.56 131 LEU B CA 1
ATOM 2148 C C . LEU B 1 131 ? -7.383 4.906 4.203 1 96.56 131 LEU B C 1
ATOM 2150 O O . LEU B 1 131 ? -7.215 5.816 5.02 1 96.56 131 LEU B O 1
ATOM 2154 N N . ASP B 1 132 ? -7.66 5.102 2.934 1 95 132 ASP B N 1
ATOM 2155 C CA . ASP B 1 132 ? -7.91 6.441 2.42 1 95 132 ASP B CA 1
ATOM 2156 C C . ASP B 1 132 ? -9.07 7.105 3.158 1 95 132 ASP B C 1
ATOM 2158 O O . ASP B 1 132 ? -8.969 8.266 3.574 1 95 132 ASP B O 1
ATOM 2162 N N . VAL B 1 133 ? -10.172 6.383 3.35 1 93.56 133 VAL B N 1
ATOM 2163 C CA . VAL B 1 133 ? -11.344 6.895 4.047 1 93.56 133 VAL B CA 1
ATOM 2164 C C . VAL B 1 133 ? -10.992 7.203 5.5 1 93.56 133 VAL B C 1
ATOM 2166 O O . VAL B 1 133 ? -11.375 8.25 6.031 1 93.56 133 VAL B O 1
ATOM 2169 N N . LEU B 1 134 ? -10.266 6.293 6.094 1 93.31 134 LEU B N 1
ATOM 2170 C CA . LEU B 1 134 ? -9.867 6.48 7.484 1 93.31 134 LEU B CA 1
ATOM 2171 C C . LEU B 1 134 ? -8.984 7.711 7.637 1 93.31 134 LEU B C 1
ATOM 2173 O O . LEU B 1 134 ? -9.156 8.492 8.578 1 93.31 134 LEU B O 1
ATOM 2177 N N . ALA B 1 135 ? -8.039 7.855 6.809 1 89.75 135 ALA B N 1
ATOM 2178 C CA . ALA B 1 135 ? -7.141 9.008 6.852 1 89.75 135 ALA B CA 1
ATOM 2179 C C . ALA B 1 135 ? -7.918 10.312 6.77 1 89.75 135 ALA B C 1
ATOM 2181 O O . ALA B 1 135 ? -7.625 11.266 7.5 1 89.75 135 ALA B O 1
ATOM 2182 N N . GLY B 1 136 ? -8.852 10.352 5.848 1 84 136 GLY B N 1
ATOM 2183 C CA . GLY B 1 136 ? -9.688 11.539 5.73 1 84 136 GLY B CA 1
ATOM 2184 C C . GLY B 1 136 ? -10.391 11.906 7.02 1 84 136 GLY B C 1
ATOM 2185 O O . GLY B 1 136 ? -10.391 13.07 7.43 1 84 136 GLY B O 1
ATOM 2186 N N . PHE B 1 137 ? -10.883 10.953 7.68 1 84.31 137 PHE B N 1
ATOM 2187 C CA . PHE B 1 137 ? -11.602 11.18 8.93 1 84.31 137 PHE B CA 1
ATOM 2188 C C . PHE B 1 137 ? -10.633 11.586 10.039 1 84.31 137 PHE B C 1
ATOM 2190 O O . PHE B 1 137 ? -10.922 12.492 10.82 1 84.31 137 PHE B O 1
ATOM 2197 N N . ILE B 1 138 ? -9.562 10.914 10.047 1 86 138 ILE B N 1
ATOM 2198 C CA . ILE B 1 138 ? -8.594 11.164 11.109 1 86 138 ILE B CA 1
ATOM 2199 C C . ILE B 1 138 ? -8.047 12.586 10.984 1 86 138 ILE B C 1
ATOM 2201 O O . ILE B 1 138 ? -7.984 13.32 11.969 1 86 138 ILE B O 1
ATOM 2205 N N . VAL B 1 139 ? -7.746 12.977 9.844 1 80.81 139 VAL B N 1
ATOM 2206 C CA . VAL B 1 139 ? -7.199 14.312 9.609 1 80.81 139 VAL B CA 1
ATOM 2207 C C . VAL B 1 139 ? -8.258 15.367 9.938 1 80.81 139 VAL B C 1
ATOM 2209 O O . VAL B 1 139 ? -7.941 16.406 10.508 1 80.81 139 VAL B O 1
ATOM 2212 N N . THR B 1 140 ? -9.516 15.086 9.578 1 78.75 140 THR B N 1
ATOM 2213 C CA . THR B 1 140 ? -10.602 16 9.875 1 78.75 140 THR B CA 1
ATOM 2214 C C . THR B 1 140 ? -10.758 16.188 11.383 1 78.75 140 THR B C 1
ATOM 2216 O O . THR B 1 140 ? -10.969 17.312 11.859 1 78.75 140 THR B O 1
ATOM 2219 N N . ILE B 1 141 ? -10.609 15.133 12.055 1 82 141 ILE B N 1
ATOM 2220 C CA . ILE B 1 141 ? -10.758 15.172 13.5 1 82 141 ILE B CA 1
ATOM 2221 C C . ILE B 1 141 ? -9.609 15.961 14.117 1 82 141 ILE B C 1
ATOM 2223 O O . ILE B 1 141 ? -9.836 16.812 14.992 1 82 141 ILE B O 1
ATOM 2227 N N . ILE B 1 142 ? -8.422 15.805 13.727 1 77.62 142 ILE B N 1
ATOM 2228 C CA . ILE B 1 142 ? -7.246 16.469 14.266 1 77.62 142 ILE B CA 1
ATOM 2229 C C . ILE B 1 142 ? -7.332 17.969 13.984 1 77.62 142 ILE B C 1
ATOM 2231 O O . ILE B 1 142 ? -7.059 18.797 14.859 1 77.62 142 ILE B O 1
ATOM 2235 N N . THR B 1 143 ? -7.66 18.344 12.797 1 75.81 143 THR B N 1
ATOM 2236 C CA . THR B 1 143 ? -7.75 19.75 12.422 1 75.81 143 THR B CA 1
ATOM 2237 C C . THR B 1 143 ? -8.875 20.438 13.18 1 75.81 143 THR B C 1
ATOM 2239 O O . THR B 1 143 ? -8.742 21.594 13.594 1 75.81 143 THR B O 1
ATOM 2242 N N . ALA B 1 144 ? -10 19.734 13.414 1 77 144 ALA B N 1
ATOM 2243 C CA . ALA B 1 144 ? -11.117 20.281 14.164 1 77 144 ALA B CA 1
ATOM 2244 C C . ALA B 1 144 ? -10.734 20.562 15.609 1 77 144 ALA B C 1
ATOM 2246 O O . ALA B 1 144 ? -11.141 21.578 16.188 1 77 144 ALA B O 1
ATOM 2247 N N . ARG B 1 145 ? -9.977 19.672 16.094 1 79.88 145 ARG B N 1
ATOM 2248 C CA . ARG B 1 145 ? -9.523 19.844 17.469 1 79.88 145 ARG B CA 1
ATOM 2249 C C . ARG B 1 145 ? -8.578 21.031 17.578 1 79.88 145 ARG B C 1
ATOM 2251 O O . ARG B 1 145 ? -8.648 21.797 18.562 1 79.88 145 ARG B O 1
ATOM 2258 N N . ARG B 1 146 ? -7.77 21.234 16.672 1 75.12 146 ARG B N 1
ATOM 2259 C CA . ARG B 1 146 ? -6.836 22.344 16.656 1 75.12 146 ARG B CA 1
ATOM 2260 C C . ARG B 1 146 ? -7.578 23.672 16.516 1 75.12 146 ARG B C 1
ATOM 2262 O O . ARG B 1 146 ? -7.227 24.656 17.172 1 75.12 146 ARG B O 1
ATOM 2269 N N . ASP B 1 147 ? -8.547 23.656 15.742 1 74.75 147 ASP B N 1
ATOM 2270 C CA . ASP B 1 147 ? -9.359 24.844 15.555 1 74.75 147 ASP B CA 1
ATOM 2271 C C . ASP B 1 147 ? -10.07 25.234 16.844 1 74.75 147 ASP B C 1
ATOM 2273 O O . ASP B 1 147 ? -10.211 26.422 17.141 1 74.75 147 ASP B O 1
ATOM 2277 N N . LEU B 1 148 ? -10.469 24.25 17.547 1 74.62 148 LEU B N 1
ATOM 2278 C CA . LEU B 1 148 ? -11.164 24.5 18.797 1 74.62 148 LEU B CA 1
ATOM 2279 C C . LEU B 1 148 ? -10.195 25 19.875 1 74.62 148 LEU B C 1
ATOM 2281 O O . LEU B 1 148 ? -10.578 25.797 20.734 1 74.62 148 LEU B O 1
ATOM 2285 N N . GLU B 1 149 ? -9 24.547 19.828 1 70.19 149 GLU B N 1
ATOM 2286 C CA . GLU B 1 149 ? -7.996 24.953 20.812 1 70.19 149 GLU B CA 1
ATOM 2287 C C . GLU B 1 149 ? -7.516 26.375 20.547 1 70.19 149 GLU B C 1
ATOM 2289 O O . GLU B 1 149 ? -7.172 27.109 21.484 1 70.19 149 GLU B O 1
ATOM 2294 N N . PHE B 1 150 ? -7.477 26.828 19.344 1 65.19 150 PHE B N 1
ATOM 2295 C CA . PHE B 1 150 ? -6.934 28.141 19 1 65.19 150 PHE B CA 1
ATOM 2296 C C . PHE B 1 150 ? -8.055 29.156 18.797 1 65.19 150 PHE B C 1
ATOM 2298 O O . PHE B 1 150 ? -7.793 30.344 18.641 1 65.19 150 PHE B O 1
ATOM 2305 N N . GLY B 1 151 ? -9.25 28.672 18.703 1 53.59 151 GLY B N 1
ATOM 2306 C CA . GLY B 1 151 ? -10.367 29.594 18.766 1 53.59 151 GLY B CA 1
ATOM 2307 C C . GLY B 1 151 ? -10.898 29.797 20.172 1 53.59 151 GLY B C 1
ATOM 2308 O O . GLY B 1 151 ? -10.578 29.031 21.078 1 53.59 151 GLY B O 1
#

Foldseek 3Di:
DDPPPPPPPPVLVVLLAQLLVVLVVVLVVLLVVQVPPPDLCSLVVQQQAFPDWDDDPPPPDIDTAGNLNVSLVSLVVSLVVLLVSLLDDDPSLVSSLVNLVVVLVVLVCCCVPPSSQVDPSSVSSSVSSVVSNVSNVVSVVVVVVVVVVVD/DDPPPPPPPPVLVVLLAQLLVVLVVVLVVLLVVQVPPPDLCSLVVQQQAFPDWADDPPPPDIDTAGNLNVSLVSLVVSLVVLLVSLLDDDPSLVSSLVVLVVVLVVLVCCCVPPSSQVDPSSVSSSVSSVVSNVSNVVSVVVVVVVVVVVD

Secondary structure (DSSP, 8-state):
---------HHHHHHHS-TTHHHHHHHHHHHHHHHSSS-TTHHHHHHH-EEEEEE-SSTT-EEEEEHHHHHHHHHHHHHHHHHHHTTS-SHHHHHHHHHHHHHHHHHHHHHHH-GGG-SHHHHHHHHHHHHHHHHHHHHHHHHHHHHHHH-/---------HHHHHHHS-TTHHHHHHHHHHHHHHHSSS-TTHHHHHHH-EEEEEE-SSTT-EEEEEHHHHHHHHHHHHHHHHHHHTTS-SHHHHHHHHHHHHHHHHHHHHHHH-GGG-SHHHHHHHHHHHHHHHHHHHHHHHHHHHHHHH-

pLDDT: mean 82.48, std 16.1, range [35.75, 98.5]